Protein AF-A0A9E3RRK5-F1 (afdb_monomer_lite)

pLDDT: mean 75.32, std 19.41, range [32.62, 97.88]

Radius of gyration: 24.84 Å; chains: 1; bounding box: 72×36×79 Å

Sequence (237 aa):
MSAPERFPKWLVAAAAIAAIPYCVAFHIGTMKSRAVEEFGKQGLAMLGIARQANAYACSHEGEWPPIDAVHKRFTVAPGLLPPSFHMGKAVEYPLESDTKAVLVGPIGRHSAVTLEPGVDPADYIYLPYAVASEEEAMTLVEAVRHGADPSKDISVETGKGTLGSNTFYRFRRDLHKKMAADHVIPHASSAVFANFPMFIQRPRDGHAWVIFADNHVAYLPYPGPFPLTKSFIAAVQ

Secondary structure (DSSP, 8-state):
-PPPP---HHHHHHHHHHHHHHHHHHHHHHHHHHHHHHHHHHHHHHHHHHHHHHHHHHHTTTBPPPEETTTTEEEEPTTSS-TT-EEEEE------TT--EEEESSTT-PEEEEEE----GGGEEE--B---SHHHHHHHHHHHHTT--TTS-EE-STTSSGGGSSEEPBPBTTHHHHHHHTTSS-TT-HHHHTT-EEEEEPPBTTEEEEEETTS-EEEEESS-STTS-HHHHHHT-

Foldseek 3Di:
DDDDDDDDPVVVVVVVVVCVVVVVVVVVVVVVVVVVVVVVVVLQLVLQVVVLQQVVCVVVVFAGAFACPPVLFQFGHPPSDDQQWGFADFDPDDDDDDFPWDWDDDPPDTTTTGTHGHDPSVQKGFDQWFAQAPQLLLLVLVQSVVPADRRAWGAADQLNEHQRHRITHGRGPCSQVVCVVVVSDPHPDPVSQQRGWGMWGQDDPQWIWTATRNRDIDIGGAVDGPPRNPVNSVSND

Structure (mmCIF, N/CA/C/O backbone):
data_AF-A0A9E3RRK5-F1
#
_entry.id   AF-A0A9E3RRK5-F1
#
loop_
_atom_site.group_PDB
_atom_site.id
_atom_site.type_symbol
_atom_site.label_atom_id
_atom_site.label_alt_id
_atom_site.label_comp_id
_atom_site.label_asym_id
_atom_site.label_entity_id
_atom_site.label_seq_id
_atom_site.pdbx_PDB_ins_code
_atom_site.Cartn_x
_atom_site.Cartn_y
_atom_site.Cartn_z
_atom_site.occupancy
_atom_site.B_iso_or_equiv
_atom_site.auth_seq_id
_atom_site.auth_comp_id
_atom_site.auth_asym_id
_atom_site.auth_atom_id
_atom_site.pdbx_PDB_model_num
ATOM 1 N N . MET A 1 1 ? 50.534 -9.384 -59.914 1.00 51.59 1 MET A N 1
ATOM 2 C CA . MET A 1 1 ? 49.760 -9.427 -58.656 1.00 51.59 1 MET A CA 1
ATOM 3 C C . MET A 1 1 ? 50.698 -9.030 -57.531 1.00 51.59 1 MET A C 1
ATOM 5 O O . MET A 1 1 ? 51.574 -9.809 -57.182 1.00 51.59 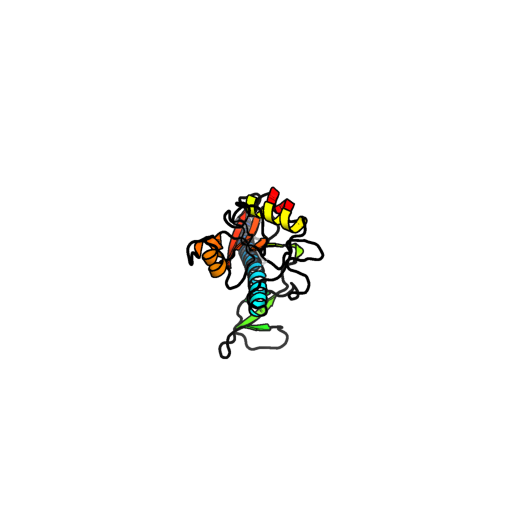1 MET A O 1
ATOM 9 N N . SER A 1 2 ? 50.612 -7.786 -57.072 1.00 53.34 2 SER A N 1
ATOM 10 C CA . SER A 1 2 ? 51.414 -7.253 -55.967 1.00 53.34 2 SER A CA 1
ATOM 11 C C . SER A 1 2 ? 50.899 -7.812 -54.640 1.00 53.34 2 SER A C 1
ATOM 13 O O . SER A 1 2 ? 49.692 -7.847 -54.406 1.00 53.34 2 SER A O 1
ATOM 15 N N . ALA A 1 3 ? 51.813 -8.293 -53.796 1.00 48.78 3 ALA A N 1
ATOM 16 C CA . ALA A 1 3 ? 51.476 -8.778 -52.463 1.00 48.78 3 ALA A CA 1
ATOM 17 C C . ALA A 1 3 ? 50.924 -7.619 -51.609 1.00 48.78 3 ALA A C 1
ATOM 19 O O . ALA A 1 3 ? 51.465 -6.515 -51.689 1.00 48.78 3 ALA A O 1
ATOM 20 N N . PRO A 1 4 ? 49.870 -7.837 -50.801 1.00 62.47 4 PRO A N 1
ATOM 21 C CA . PRO A 1 4 ? 49.314 -6.786 -49.960 1.00 62.47 4 PRO A CA 1
ATOM 22 C C . PRO A 1 4 ? 50.344 -6.343 -48.916 1.00 62.47 4 PRO A C 1
ATOM 24 O O . PRO A 1 4 ? 50.944 -7.175 -48.227 1.00 62.47 4 PRO A O 1
ATOM 27 N N . GLU A 1 5 ? 50.543 -5.028 -48.805 1.00 68.44 5 GLU A N 1
ATOM 28 C CA . GLU A 1 5 ? 51.395 -4.423 -47.785 1.00 68.44 5 GLU A CA 1
ATOM 29 C C . GLU A 1 5 ? 50.908 -4.834 -46.394 1.00 68.44 5 GLU A C 1
ATOM 31 O O . GLU A 1 5 ? 49.765 -4.594 -45.997 1.00 68.44 5 GLU A O 1
ATOM 36 N N . ARG A 1 6 ? 51.785 -5.498 -45.637 1.00 74.25 6 ARG A N 1
ATOM 37 C CA . ARG A 1 6 ? 51.506 -5.843 -44.245 1.00 74.25 6 ARG A CA 1
ATOM 38 C C . ARG A 1 6 ? 51.598 -4.574 -43.410 1.00 74.25 6 ARG A C 1
ATOM 40 O O . ARG A 1 6 ? 52.685 -4.021 -43.256 1.00 74.25 6 ARG A O 1
ATOM 47 N N . PHE A 1 7 ? 50.471 -4.157 -42.837 1.00 74.38 7 PHE A N 1
ATOM 48 C CA . PHE A 1 7 ? 50.445 -3.055 -41.883 1.00 74.38 7 PHE A CA 1
ATOM 49 C C . PHE A 1 7 ? 51.450 -3.291 -40.742 1.00 74.38 7 PHE A C 1
ATOM 51 O O . PHE A 1 7 ? 51.558 -4.415 -40.230 1.00 74.38 7 PHE A O 1
ATOM 58 N N . PRO A 1 8 ? 52.181 -2.247 -40.315 1.00 83.69 8 PRO A N 1
ATOM 59 C CA . PRO A 1 8 ? 53.096 -2.362 -39.196 1.00 83.69 8 PRO A CA 1
ATOM 60 C C . PRO A 1 8 ? 52.346 -2.823 -37.941 1.00 83.69 8 PRO A C 1
ATOM 62 O O . PRO A 1 8 ? 51.342 -2.229 -37.549 1.00 83.69 8 PRO A O 1
ATOM 65 N N . LYS A 1 9 ? 52.855 -3.866 -37.273 1.00 79.56 9 LYS A N 1
ATOM 66 C CA . LYS A 1 9 ? 52.225 -4.463 -36.078 1.00 79.56 9 LYS A CA 1
ATOM 67 C C . LYS A 1 9 ? 51.949 -3.443 -34.963 1.00 79.56 9 LYS A C 1
ATOM 69 O O . LYS A 1 9 ? 50.978 -3.593 -34.229 1.00 79.56 9 LYS A O 1
ATOM 74 N N . TRP A 1 10 ? 52.773 -2.398 -34.858 1.00 75.00 10 TRP A N 1
ATOM 75 C CA . TRP A 1 10 ? 52.597 -1.327 -33.874 1.00 75.00 10 TRP A CA 1
ATOM 76 C C . TRP A 1 10 ? 51.371 -0.448 -34.162 1.00 75.00 10 TRP A C 1
ATOM 78 O O . TRP A 1 10 ? 50.726 0.013 -33.225 1.00 75.00 10 TRP A O 1
ATOM 88 N N . LEU A 1 11 ? 51.001 -0.273 -35.435 1.00 76.94 11 LEU A N 1
ATOM 89 C CA . LEU A 1 11 ? 49.825 0.497 -35.846 1.00 76.94 11 LEU A CA 1
ATOM 90 C C . LEU A 1 11 ? 48.533 -0.243 -35.469 1.00 76.94 11 LEU A C 1
ATOM 92 O O . LEU A 1 11 ? 47.586 0.358 -34.969 1.00 76.94 11 LEU A O 1
ATOM 96 N N . VAL A 1 12 ? 48.531 -1.571 -35.638 1.00 74.88 12 VAL A N 1
ATOM 97 C CA . VAL A 1 12 ? 47.429 -2.450 -35.214 1.00 74.88 12 VAL A CA 1
ATOM 98 C C . VAL A 1 12 ? 47.281 -2.439 -33.688 1.00 74.88 12 VAL A C 1
ATOM 100 O O . VAL A 1 12 ? 46.167 -2.334 -33.180 1.00 74.88 12 VAL A O 1
ATOM 103 N N . ALA A 1 13 ? 48.396 -2.486 -32.950 1.00 73.81 13 ALA A N 1
ATOM 104 C CA . ALA A 1 13 ? 48.383 -2.403 -31.489 1.00 73.81 13 ALA A CA 1
ATOM 105 C C . ALA A 1 13 ? 47.875 -1.039 -30.984 1.00 73.81 13 ALA A C 1
ATOM 107 O O . ALA A 1 13 ? 47.055 -0.991 -30.069 1.00 73.81 13 ALA A O 1
ATOM 108 N N . ALA A 1 14 ? 48.300 0.064 -31.607 1.00 73.94 14 ALA A N 1
ATOM 109 C CA . ALA A 1 14 ? 47.835 1.406 -31.260 1.00 73.94 14 ALA A CA 1
ATOM 110 C C . ALA A 1 14 ? 46.330 1.585 -31.527 1.00 73.94 14 ALA A C 1
ATOM 112 O O . ALA A 1 14 ? 45.619 2.124 -30.681 1.00 73.94 14 ALA A O 1
ATOM 113 N N . ALA A 1 15 ? 45.826 1.074 -32.656 1.00 70.00 15 ALA A N 1
ATOM 114 C CA . ALA A 1 15 ? 44.398 1.092 -32.971 1.00 70.00 15 ALA A CA 1
ATOM 115 C C . ALA A 1 15 ? 43.571 0.261 -31.974 1.00 70.00 15 ALA A C 1
ATOM 117 O O . ALA A 1 15 ? 42.513 0.707 -31.533 1.00 70.00 15 ALA A O 1
ATOM 118 N N . ALA A 1 16 ? 44.069 -0.911 -31.564 1.00 69.56 16 ALA A N 1
ATOM 119 C CA . ALA A 1 16 ? 43.408 -1.741 -30.559 1.00 69.56 16 ALA A CA 1
ATOM 120 C C . ALA A 1 16 ? 43.330 -1.036 -29.196 1.00 69.56 16 ALA A C 1
ATOM 122 O O . ALA A 1 16 ? 42.268 -1.019 -28.582 1.00 69.56 16 ALA A O 1
ATOM 123 N N . ILE A 1 17 ? 44.418 -0.398 -28.748 1.00 74.38 17 ILE A N 1
ATOM 124 C CA . ILE A 1 17 ? 44.444 0.357 -27.484 1.00 74.38 17 ILE A CA 1
ATOM 125 C C . ILE A 1 17 ? 43.502 1.567 -27.548 1.00 74.38 17 ILE A C 1
ATOM 127 O O . ILE A 1 17 ? 42.753 1.808 -26.603 1.00 74.38 17 ILE A O 1
ATOM 131 N N . ALA A 1 18 ? 43.476 2.292 -28.669 1.00 67.81 18 ALA A N 1
ATOM 132 C CA . ALA A 1 18 ? 42.589 3.439 -28.865 1.00 67.81 18 ALA A CA 1
ATOM 133 C C . ALA A 1 18 ? 41.095 3.058 -28.938 1.00 67.81 18 ALA A C 1
ATOM 135 O O . ALA A 1 18 ? 40.236 3.886 -28.633 1.00 67.81 18 ALA A O 1
ATOM 136 N N . ALA A 1 19 ? 40.772 1.812 -29.297 1.00 66.94 19 ALA A N 1
ATOM 137 C CA . ALA A 1 19 ? 39.401 1.304 -29.312 1.00 66.94 19 ALA A CA 1
ATOM 138 C C . ALA A 1 19 ? 38.874 0.929 -27.912 1.00 66.94 19 ALA A C 1
ATOM 140 O O . ALA A 1 19 ? 37.660 0.933 -27.701 1.00 66.94 19 ALA A O 1
ATOM 141 N N . ILE A 1 20 ? 39.751 0.649 -26.935 1.00 69.12 20 ILE A N 1
ATOM 142 C CA . ILE A 1 20 ? 39.347 0.227 -25.580 1.00 69.12 20 ILE A CA 1
ATOM 143 C C . ILE A 1 20 ? 38.454 1.276 -24.886 1.00 69.12 20 ILE A C 1
ATOM 145 O O . ILE A 1 20 ? 37.375 0.896 -24.425 1.00 69.12 20 ILE A O 1
ATOM 149 N N . PRO A 1 21 ? 38.800 2.582 -24.839 1.00 59.53 21 PRO A N 1
ATOM 150 C CA . PRO A 1 21 ? 37.944 3.595 -24.220 1.00 59.53 21 PRO A CA 1
ATOM 151 C C . PRO A 1 21 ? 36.564 3.706 -24.879 1.00 59.53 21 PRO A C 1
ATOM 153 O O . PRO A 1 21 ? 35.566 3.875 -24.181 1.00 59.53 21 PRO A O 1
ATOM 156 N N . TYR A 1 22 ? 36.492 3.563 -26.208 1.00 56.38 22 TYR A N 1
ATOM 157 C CA . TYR A 1 22 ? 35.231 3.593 -26.955 1.00 56.38 22 TYR A CA 1
ATOM 158 C C . TYR A 1 22 ? 34.347 2.387 -26.634 1.00 56.38 22 TYR A C 1
ATOM 160 O O . TYR A 1 22 ? 33.159 2.558 -26.369 1.00 56.38 22 TYR A O 1
ATOM 168 N N . CYS A 1 23 ? 34.920 1.182 -26.588 1.00 53.56 23 CYS A N 1
ATOM 169 C CA . CYS A 1 23 ? 34.195 -0.026 -26.199 1.00 53.56 23 CYS A CA 1
ATOM 170 C C . CYS A 1 23 ? 33.678 0.065 -24.757 1.00 53.56 23 CYS A C 1
ATOM 172 O O . CYS A 1 23 ? 32.525 -0.274 -24.501 1.00 53.56 23 CYS A O 1
ATOM 174 N N . VAL A 1 24 ? 34.493 0.572 -23.825 1.00 55.84 24 VAL A N 1
ATOM 175 C CA . VAL A 1 24 ? 34.094 0.761 -22.422 1.00 55.84 24 VAL A CA 1
ATOM 176 C C . VAL A 1 24 ? 32.981 1.805 -22.302 1.00 55.84 24 VAL A C 1
ATOM 178 O O . VAL A 1 24 ? 31.968 1.538 -21.660 1.00 55.84 24 VAL A O 1
ATOM 181 N N . ALA A 1 25 ? 33.104 2.963 -22.958 1.00 43.72 25 ALA A N 1
ATOM 182 C CA . ALA A 1 25 ? 32.077 4.005 -22.934 1.00 43.72 25 ALA A CA 1
ATOM 183 C C . ALA A 1 25 ? 30.757 3.544 -23.576 1.00 43.72 25 ALA A C 1
ATOM 185 O O . ALA A 1 25 ? 29.687 3.783 -23.016 1.00 43.72 25 ALA A O 1
ATOM 186 N N . PHE A 1 26 ? 30.821 2.833 -24.708 1.00 48.06 26 PHE A N 1
ATOM 187 C CA . PHE A 1 26 ? 29.653 2.242 -25.364 1.00 48.06 26 PHE A CA 1
ATOM 188 C C . PHE A 1 26 ? 28.987 1.174 -24.486 1.00 48.06 26 PHE A C 1
ATOM 190 O O . PHE A 1 26 ? 27.763 1.153 -24.347 1.00 48.06 26 PHE A O 1
ATOM 197 N N . HIS A 1 27 ? 29.774 0.318 -23.831 1.00 43.50 27 HIS A N 1
ATOM 198 C CA . HIS A 1 27 ? 29.250 -0.693 -22.916 1.00 43.50 27 HIS A CA 1
ATOM 199 C C . HIS A 1 27 ? 28.593 -0.056 -21.681 1.00 43.50 27 HIS A C 1
ATOM 201 O O . HIS A 1 27 ? 27.480 -0.422 -21.316 1.00 43.50 27 HIS A O 1
ATOM 207 N N . ILE A 1 28 ? 29.206 0.974 -21.088 1.00 49.44 28 ILE A N 1
ATOM 208 C CA . ILE A 1 28 ? 28.611 1.733 -19.975 1.00 49.44 28 ILE A CA 1
ATOM 209 C C . ILE A 1 28 ? 27.324 2.443 -20.418 1.00 49.44 28 ILE A C 1
ATOM 211 O O . ILE A 1 28 ? 26.333 2.420 -19.690 1.00 49.44 28 ILE A O 1
ATOM 215 N N . GLY A 1 29 ? 27.309 3.056 -21.604 1.00 40.78 29 GLY A N 1
ATOM 216 C CA . GLY A 1 29 ? 26.126 3.722 -22.152 1.00 40.78 29 GLY A CA 1
ATOM 217 C C . GLY A 1 29 ? 24.966 2.755 -22.392 1.00 40.78 29 GLY A C 1
ATOM 218 O O . GLY A 1 29 ? 23.848 3.013 -21.957 1.00 40.78 29 GLY A O 1
ATOM 219 N N . THR A 1 30 ? 25.236 1.605 -23.013 1.00 48.88 30 THR A N 1
ATOM 220 C CA . THR A 1 30 ? 24.222 0.564 -23.253 1.00 48.88 30 THR A CA 1
ATOM 221 C C . THR A 1 30 ? 23.714 -0.073 -21.960 1.00 48.88 30 THR A C 1
ATOM 223 O O . THR A 1 30 ? 22.512 -0.307 -21.845 1.00 48.88 30 THR A O 1
ATOM 226 N N . MET A 1 31 ? 24.578 -0.280 -20.958 1.00 46.34 31 MET A N 1
ATOM 227 C CA . MET A 1 31 ? 24.159 -0.724 -19.624 1.00 46.34 31 MET A CA 1
ATOM 228 C C . MET A 1 31 ? 23.263 0.304 -18.929 1.00 46.34 31 MET A C 1
ATOM 230 O O . MET A 1 31 ? 22.225 -0.073 -18.394 1.00 46.34 31 MET A O 1
ATOM 234 N N . LYS A 1 32 ? 23.598 1.601 -18.991 1.00 43.66 32 LYS A N 1
ATOM 235 C CA . LYS A 1 32 ? 22.751 2.670 -18.436 1.00 43.66 32 LYS A CA 1
ATOM 236 C C . LYS A 1 32 ? 21.381 2.721 -19.110 1.00 43.66 32 LYS A C 1
ATOM 238 O O . LYS A 1 32 ? 20.380 2.790 -18.410 1.00 43.66 32 LYS A O 1
ATOM 243 N N . SER A 1 33 ? 21.318 2.643 -20.440 1.00 45.53 33 SER A N 1
ATOM 244 C CA . SER A 1 33 ? 20.039 2.662 -21.164 1.00 45.53 33 SER A CA 1
ATOM 245 C C . SER A 1 33 ? 19.172 1.442 -20.853 1.00 45.53 33 SER A C 1
ATOM 247 O O . SER A 1 33 ? 17.977 1.600 -20.627 1.00 45.53 33 SER A O 1
ATOM 249 N N . ARG A 1 34 ? 19.766 0.241 -20.773 1.00 47.84 34 ARG A N 1
ATOM 250 C CA . ARG A 1 34 ? 19.045 -0.976 -20.363 1.00 47.84 34 ARG A CA 1
ATOM 251 C C . ARG A 1 34 ? 18.544 -0.886 -18.927 1.00 47.84 34 ARG A C 1
ATOM 253 O O . ARG A 1 34 ? 17.389 -1.207 -18.684 1.00 47.84 34 ARG A O 1
ATOM 260 N N . ALA A 1 35 ? 19.370 -0.385 -18.008 1.00 47.44 35 ALA A N 1
ATOM 261 C CA . ALA A 1 35 ? 18.970 -0.179 -16.621 1.00 47.44 35 ALA A CA 1
ATOM 262 C C . ALA A 1 35 ? 17.803 0.813 -16.513 1.00 47.44 35 ALA A C 1
ATOM 264 O O . ALA A 1 35 ? 16.848 0.544 -15.797 1.00 47.44 35 ALA A O 1
ATOM 265 N N . VAL A 1 36 ? 17.826 1.923 -17.261 1.00 50.91 36 VAL A N 1
ATOM 266 C CA . VAL A 1 36 ? 16.713 2.891 -17.307 1.00 50.91 36 VAL A CA 1
ATOM 267 C C . VAL A 1 36 ? 15.442 2.265 -17.895 1.00 50.91 36 VAL A C 1
ATOM 269 O O . VAL A 1 36 ? 14.346 2.526 -17.402 1.00 50.91 36 VAL A O 1
ATOM 272 N N . GLU A 1 37 ? 15.565 1.422 -18.922 1.00 57.03 37 GLU A N 1
ATOM 273 C CA . GLU A 1 37 ? 14.426 0.725 -19.527 1.00 57.03 37 GLU A CA 1
ATOM 274 C C . GLU A 1 37 ? 13.813 -0.318 -18.578 1.00 57.03 37 GLU A C 1
ATOM 276 O O . GLU A 1 37 ? 12.596 -0.345 -18.399 1.00 57.03 37 GLU A O 1
ATOM 281 N N . GLU A 1 38 ? 14.634 -1.150 -17.933 1.00 57.88 38 GLU A N 1
ATOM 282 C CA . GLU A 1 38 ? 14.185 -2.127 -16.932 1.00 57.88 38 GLU A CA 1
ATOM 283 C C . GLU A 1 38 ? 13.561 -1.445 -15.715 1.00 57.88 38 GLU A C 1
ATOM 285 O O . GLU A 1 38 ? 12.508 -1.866 -15.237 1.00 57.88 38 GLU A O 1
ATOM 290 N N . PHE A 1 39 ? 14.157 -0.341 -15.267 1.00 55.88 39 PHE A N 1
ATOM 291 C CA . PHE A 1 39 ? 13.622 0.495 -14.201 1.00 55.88 39 PHE A CA 1
ATOM 292 C C . PHE A 1 39 ? 12.233 1.039 -14.556 1.00 55.88 39 PHE A C 1
ATOM 294 O O . PHE A 1 39 ? 11.294 0.934 -13.765 1.00 55.88 39 PHE A O 1
ATOM 301 N N . GLY A 1 40 ? 12.066 1.536 -15.787 1.00 63.78 40 GLY A N 1
ATOM 302 C CA . GLY A 1 40 ? 10.770 1.960 -16.314 1.00 63.78 40 GLY A CA 1
ATOM 303 C C . GLY A 1 40 ? 9.745 0.822 -16.358 1.00 63.78 40 GLY A C 1
ATOM 304 O O . GLY A 1 40 ? 8.601 1.015 -15.948 1.00 63.78 40 GLY A O 1
ATOM 305 N N . LYS A 1 41 ? 10.148 -0.380 -16.790 1.00 69.88 41 LYS A N 1
ATOM 306 C CA . LYS A 1 41 ? 9.274 -1.566 -16.830 1.00 69.88 41 LYS A CA 1
ATOM 307 C C . LYS A 1 41 ? 8.793 -1.981 -15.440 1.00 69.88 41 LYS A C 1
ATOM 309 O O . LYS A 1 41 ? 7.611 -2.263 -15.276 1.00 69.88 41 LYS A O 1
ATOM 314 N N . GLN A 1 42 ? 9.663 -1.969 -14.431 1.00 66.75 42 GLN A N 1
ATOM 315 C CA . GLN A 1 42 ? 9.286 -2.323 -13.056 1.00 66.75 42 GLN A CA 1
ATOM 316 C C . GLN A 1 42 ? 8.288 -1.329 -12.449 1.00 66.75 42 GLN A C 1
ATOM 318 O O . GLN A 1 42 ? 7.285 -1.744 -11.865 1.00 66.75 42 GLN A O 1
ATOM 323 N N . GLY A 1 43 ? 8.509 -0.024 -12.640 1.00 65.88 43 GLY A N 1
ATOM 324 C CA . GLY A 1 43 ? 7.550 1.000 -12.218 1.00 65.88 43 GLY A CA 1
ATOM 325 C C . GLY A 1 43 ? 6.192 0.859 -12.922 1.00 65.88 43 GLY A C 1
ATOM 326 O O . GLY A 1 43 ? 5.143 0.952 -12.283 1.00 65.88 43 GLY A O 1
ATOM 327 N N . LEU A 1 44 ? 6.194 0.560 -14.227 1.00 69.00 44 LEU A N 1
ATOM 328 C CA . LEU A 1 44 ? 4.972 0.289 -14.998 1.00 69.00 44 LEU A CA 1
ATOM 329 C C . LEU A 1 44 ? 4.241 -0.971 -14.521 1.00 69.00 44 LEU A C 1
ATOM 331 O O . LEU A 1 44 ? 3.013 -0.979 -14.461 1.00 69.00 44 LEU A O 1
ATOM 335 N N . ALA A 1 45 ? 4.978 -2.012 -14.145 1.00 70.38 45 ALA A N 1
ATOM 336 C CA . ALA A 1 45 ? 4.406 -3.243 -13.623 1.00 70.38 45 ALA A CA 1
ATOM 337 C C . ALA A 1 45 ? 3.694 -3.013 -12.278 1.00 70.38 45 ALA A C 1
ATOM 339 O O . ALA A 1 45 ? 2.564 -3.461 -12.086 1.00 70.38 45 ALA A O 1
ATOM 340 N N . MET A 1 46 ? 4.300 -2.226 -11.384 1.00 71.56 46 MET A N 1
ATOM 341 C CA . MET A 1 46 ? 3.668 -1.788 -10.134 1.00 71.56 46 MET A CA 1
ATOM 342 C C . MET A 1 46 ? 2.380 -0.994 -10.413 1.00 71.56 46 MET A C 1
ATOM 344 O O . MET A 1 46 ? 1.322 -1.314 -9.867 1.00 71.56 46 MET A O 1
ATOM 348 N N . LEU A 1 47 ? 2.414 -0.026 -11.338 1.00 71.69 47 LEU A N 1
ATOM 349 C CA . LEU A 1 47 ? 1.205 0.687 -11.781 1.00 71.69 47 LEU A CA 1
ATOM 350 C C . LEU A 1 47 ? 0.126 -0.260 -12.325 1.00 71.69 47 LEU A C 1
ATOM 352 O O . LEU A 1 47 ? -1.062 -0.013 -12.116 1.00 71.69 47 LEU A O 1
ATOM 356 N N . GLY A 1 48 ? 0.520 -1.340 -13.001 1.00 70.94 48 GLY A N 1
ATOM 357 C CA . GLY A 1 48 ? -0.375 -2.407 -13.443 1.00 70.94 48 GLY A CA 1
ATOM 358 C C . GLY A 1 48 ? -1.192 -2.994 -12.292 1.00 70.94 48 GLY A C 1
ATOM 359 O O . GLY A 1 48 ? -2.421 -3.014 -12.380 1.00 70.94 48 GLY A O 1
ATOM 360 N N . ILE A 1 49 ? -0.536 -3.366 -11.187 1.00 73.69 49 ILE A N 1
ATOM 361 C CA . ILE A 1 49 ? -1.191 -3.899 -9.977 1.00 73.69 49 ILE A CA 1
ATOM 362 C C . ILE A 1 49 ? -2.177 -2.881 -9.396 1.00 73.69 49 ILE A C 1
ATOM 364 O O . ILE A 1 49 ? -3.340 -3.206 -9.160 1.00 73.69 49 ILE A O 1
ATOM 368 N N . ALA A 1 50 ? -1.746 -1.631 -9.205 1.00 76.44 50 ALA A N 1
ATOM 369 C CA . ALA A 1 50 ? -2.618 -0.580 -8.675 1.00 76.44 50 ALA A CA 1
ATOM 370 C C . ALA A 1 50 ? -3.859 -0.361 -9.555 1.00 76.44 50 ALA A C 1
ATOM 372 O O . ALA A 1 50 ? -4.972 -0.216 -9.046 1.00 76.44 50 ALA A O 1
ATOM 373 N N . ARG A 1 51 ? -3.704 -0.399 -10.884 1.00 75.12 51 ARG A N 1
ATOM 374 C CA . ARG A 1 51 ? -4.832 -0.287 -11.817 1.00 75.12 51 ARG A CA 1
ATOM 375 C C . ARG A 1 51 ? -5.765 -1.496 -11.765 1.00 75.12 51 ARG A C 1
ATOM 377 O O . ARG A 1 51 ? -6.973 -1.299 -11.853 1.00 75.12 51 ARG A O 1
ATOM 384 N N . GLN A 1 52 ? -5.247 -2.713 -11.603 1.00 73.81 52 GLN A N 1
ATOM 385 C CA . GLN A 1 52 ? -6.082 -3.904 -11.403 1.00 73.81 52 GLN A CA 1
ATOM 386 C C . GLN A 1 52 ? -6.893 -3.805 -10.110 1.00 73.81 52 GLN A C 1
ATOM 388 O O . GLN A 1 52 ? -8.094 -4.057 -10.117 1.00 73.81 52 GLN A O 1
ATOM 393 N N . ALA A 1 53 ? -6.264 -3.380 -9.015 1.00 76.50 53 ALA A N 1
ATOM 394 C CA . ALA A 1 53 ? -6.942 -3.191 -7.739 1.00 76.50 53 ALA A CA 1
ATOM 395 C C . ALA A 1 53 ? -8.013 -2.085 -7.808 1.00 76.50 53 ALA A C 1
ATOM 397 O O . ALA A 1 53 ? -9.097 -2.232 -7.245 1.00 76.50 53 ALA A O 1
ATOM 398 N N . ASN A 1 54 ? -7.770 -1.026 -8.584 1.00 73.69 54 ASN A N 1
ATOM 399 C CA . ASN A 1 54 ? -8.783 -0.014 -8.882 1.00 73.69 54 ASN A CA 1
ATOM 400 C C . ASN A 1 54 ? -9.928 -0.571 -9.759 1.00 73.69 54 ASN A C 1
ATOM 402 O O . ASN A 1 54 ? -11.099 -0.319 -9.491 1.00 73.69 54 ASN A O 1
ATOM 406 N N . ALA A 1 55 ? -9.626 -1.384 -10.777 1.00 67.38 55 ALA A N 1
ATOM 407 C CA . ALA A 1 55 ? -10.647 -2.053 -11.591 1.00 67.38 55 ALA A CA 1
ATOM 408 C C . ALA A 1 55 ? -11.514 -3.016 -10.759 1.00 67.38 55 ALA A C 1
ATOM 410 O O . ALA A 1 55 ? -12.734 -3.076 -10.938 1.00 67.38 55 ALA A O 1
ATOM 411 N N . TYR A 1 56 ? -10.902 -3.719 -9.804 1.00 75.19 56 TYR A N 1
ATOM 412 C CA . TYR A 1 56 ? -11.625 -4.482 -8.797 1.00 75.19 56 TYR A CA 1
ATOM 413 C C . TYR A 1 56 ? -12.557 -3.578 -7.984 1.00 75.19 56 TYR A C 1
ATOM 415 O O . TYR A 1 56 ? -13.753 -3.850 -7.925 1.00 75.19 56 TYR A O 1
ATOM 423 N N . ALA A 1 57 ? -12.061 -2.460 -7.448 1.00 75.62 57 ALA A N 1
ATOM 424 C CA . ALA A 1 57 ? -12.888 -1.527 -6.685 1.00 75.62 57 ALA A CA 1
ATOM 425 C C . ALA A 1 57 ? -14.084 -1.008 -7.500 1.00 75.62 57 ALA A C 1
ATOM 427 O O . ALA A 1 57 ? -15.206 -0.974 -6.999 1.00 75.62 57 ALA A O 1
ATOM 428 N N . CYS A 1 58 ? -13.897 -0.696 -8.784 1.00 69.94 58 CYS A N 1
ATOM 429 C CA . CYS A 1 58 ? -14.990 -0.308 -9.680 1.00 69.94 58 CYS A CA 1
ATOM 430 C C . CYS A 1 58 ? -16.085 -1.377 -9.829 1.00 69.94 58 CYS A C 1
ATOM 432 O O . CYS A 1 58 ? -17.236 -1.021 -10.071 1.00 69.94 58 CYS A O 1
ATOM 434 N N . SER A 1 59 ? -15.752 -2.663 -9.686 1.00 70.88 59 SER A N 1
ATOM 435 C CA . SER A 1 59 ? -16.720 -3.768 -9.752 1.00 70.88 59 SER A CA 1
ATOM 436 C C . SER A 1 59 ? -17.278 -4.192 -8.386 1.00 70.88 59 SER A C 1
ATOM 438 O O . SER A 1 59 ? -18.224 -4.971 -8.348 1.00 70.88 59 SER A O 1
ATOM 440 N N . HIS A 1 60 ? -16.743 -3.655 -7.284 1.00 78.19 60 HIS A N 1
ATOM 441 C CA . HIS A 1 60 ? -17.062 -4.055 -5.907 1.00 78.19 60 HIS A CA 1
ATOM 442 C C . HIS A 1 60 ? -17.432 -2.842 -5.043 1.00 78.19 60 HIS A C 1
ATOM 444 O O . HIS A 1 60 ? -16.861 -2.619 -3.982 1.00 78.19 60 HIS A O 1
ATOM 450 N N . GLU A 1 61 ? -18.362 -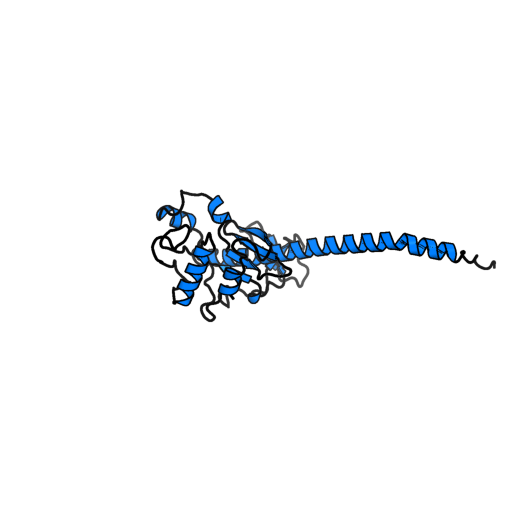2.014 -5.528 1.00 84.31 61 GLU A N 1
ATOM 451 C CA . GLU A 1 61 ? -18.910 -0.852 -4.797 1.00 84.31 61 GLU A CA 1
ATOM 452 C C . GLU A 1 61 ? -17.858 0.167 -4.308 1.00 84.31 61 GLU A C 1
ATOM 454 O O . GLU A 1 61 ? -18.102 0.980 -3.420 1.00 84.31 61 GLU A O 1
ATOM 459 N N . GLY A 1 62 ? -16.684 0.182 -4.937 1.00 79.69 62 GLY A N 1
ATOM 460 C CA . GLY A 1 62 ? -15.562 1.035 -4.571 1.00 79.69 62 GLY A CA 1
ATOM 461 C C . GLY A 1 62 ? -14.635 0.443 -3.512 1.00 79.69 62 GLY A C 1
ATOM 462 O O . GLY A 1 62 ? -13.674 1.121 -3.161 1.00 79.69 62 GLY A O 1
ATOM 463 N N . GLU A 1 63 ? -14.877 -0.769 -3.019 1.00 83.88 63 GLU A N 1
ATOM 464 C CA . GLU A 1 63 ? -14.033 -1.450 -2.036 1.00 83.88 63 GLU A CA 1
ATOM 465 C C . GLU A 1 63 ? -12.798 -2.061 -2.702 1.00 83.88 63 GLU A C 1
ATOM 467 O O . GLU A 1 63 ? -12.891 -2.801 -3.681 1.00 83.88 63 GLU A O 1
ATOM 472 N N . TRP A 1 64 ? -11.615 -1.775 -2.161 1.00 84.38 64 TRP A N 1
ATOM 473 C CA . TRP A 1 64 ? -10.378 -2.360 -2.674 1.00 84.38 64 TRP A CA 1
ATOM 474 C C . TRP A 1 64 ? -10.295 -3.871 -2.378 1.00 84.38 64 TRP A C 1
ATOM 476 O O . TRP A 1 64 ? -11.058 -4.386 -1.553 1.00 84.38 64 TRP A O 1
ATOM 486 N N . PRO A 1 65 ? -9.390 -4.614 -3.042 1.00 83.50 65 PRO A N 1
ATOM 487 C CA . PRO A 1 65 ? -9.140 -6.024 -2.743 1.00 83.50 65 PRO A CA 1
ATOM 488 C C . PRO A 1 65 ? -8.919 -6.306 -1.242 1.00 83.50 65 PRO A C 1
ATOM 490 O O . PRO A 1 65 ? -8.283 -5.510 -0.552 1.00 83.50 65 PRO A O 1
ATOM 493 N N . PRO A 1 66 ? -9.436 -7.407 -0.673 1.00 82.62 66 PRO A N 1
ATOM 494 C CA . PRO A 1 66 ? -9.050 -7.829 0.673 1.00 82.62 66 PRO A CA 1
ATOM 495 C C . PRO A 1 66 ? -7.614 -8.380 0.712 1.00 82.62 66 PRO A C 1
ATOM 497 O O . PRO A 1 66 ? -7.061 -8.812 -0.304 1.00 82.62 66 PRO A O 1
ATOM 500 N N . ILE A 1 67 ? -7.033 -8.386 1.916 1.00 81.19 67 ILE A N 1
ATOM 501 C CA . ILE A 1 67 ? -5.793 -9.113 2.229 1.00 81.19 67 ILE A CA 1
ATOM 502 C C . ILE A 1 67 ? -6.039 -10.622 2.065 1.00 81.19 67 ILE A C 1
ATOM 504 O O . ILE A 1 67 ? -7.146 -11.094 2.335 1.00 81.19 67 ILE A O 1
ATOM 508 N N . ASP A 1 68 ? -5.020 -11.386 1.664 1.00 77.38 68 ASP A N 1
ATOM 509 C CA . ASP A 1 68 ? -5.045 -12.850 1.708 1.00 77.38 68 ASP A CA 1
ATOM 510 C C . ASP A 1 68 ? -5.337 -13.357 3.131 1.00 77.38 68 ASP A C 1
ATOM 512 O O . ASP A 1 68 ? -4.457 -13.463 3.990 1.00 77.38 68 ASP A O 1
ATOM 516 N N . ALA A 1 69 ? -6.605 -13.697 3.361 1.00 60.97 69 ALA A N 1
ATOM 517 C CA . ALA A 1 69 ? -7.101 -14.194 4.634 1.00 60.97 69 ALA A CA 1
ATOM 518 C C . ALA A 1 69 ? -6.565 -15.592 4.983 1.00 60.97 69 ALA A C 1
ATOM 520 O O . ALA A 1 69 ? -6.518 -15.937 6.164 1.00 60.97 69 ALA A O 1
ATOM 521 N N . VAL A 1 70 ? -6.151 -16.389 3.988 1.00 59.16 70 VAL A N 1
ATOM 522 C CA . VAL A 1 70 ? -5.677 -17.768 4.192 1.00 59.16 70 VAL A CA 1
ATOM 523 C C . VAL A 1 70 ? -4.297 -17.755 4.832 1.00 59.16 70 VAL A C 1
ATOM 525 O O . VAL A 1 70 ? -4.064 -18.442 5.824 1.00 59.16 70 VAL A O 1
ATOM 528 N N . HIS A 1 71 ? -3.391 -16.937 4.299 1.00 63.66 71 HIS A N 1
ATOM 529 C CA . HIS A 1 71 ? -2.024 -16.848 4.813 1.00 63.66 71 HIS A CA 1
ATOM 530 C C . HIS A 1 71 ? -1.818 -15.684 5.786 1.00 63.66 71 HIS A C 1
ATOM 532 O O . HIS A 1 71 ? -0.734 -15.572 6.357 1.00 63.66 71 HIS A O 1
ATOM 538 N N . LYS A 1 72 ? -2.826 -14.815 5.972 1.00 61.31 72 LYS A N 1
ATOM 539 C CA . LYS A 1 72 ? -2.730 -13.547 6.723 1.00 61.31 72 LYS A CA 1
ATOM 540 C C . LYS A 1 72 ? -1.511 -12.714 6.311 1.00 61.31 72 LYS A C 1
ATOM 542 O O . LYS A 1 72 ? -0.901 -12.026 7.128 1.00 61.31 72 LYS A O 1
ATOM 547 N N . ARG A 1 73 ? -1.131 -12.815 5.040 1.00 73.75 73 ARG A N 1
ATOM 548 C CA . ARG A 1 73 ? -0.013 -12.079 4.453 1.00 73.75 73 ARG A CA 1
ATOM 549 C C . ARG A 1 73 ? -0.549 -10.787 3.896 1.00 73.75 73 ARG A C 1
ATOM 551 O O . ARG A 1 73 ? -1.610 -10.813 3.290 1.00 73.75 73 ARG A O 1
ATOM 558 N N . PHE A 1 74 ? 0.202 -9.700 4.039 1.00 77.44 74 PHE A N 1
ATOM 559 C CA . PHE A 1 74 ? -0.063 -8.428 3.365 1.00 77.44 74 PHE A CA 1
ATOM 560 C C . PHE A 1 74 ? 0.163 -8.577 1.852 1.00 77.44 74 PHE A C 1
ATOM 562 O O . PHE A 1 74 ? 1.095 -8.029 1.283 1.00 77.44 74 PHE A O 1
ATOM 569 N N . THR A 1 75 ? -0.671 -9.379 1.203 1.00 80.25 75 THR A N 1
ATOM 570 C CA . THR A 1 75 ? -0.730 -9.663 -0.229 1.00 80.25 75 THR A CA 1
ATOM 571 C C . THR A 1 75 ? -2.198 -9.618 -0.636 1.00 80.25 75 THR A C 1
ATOM 573 O O . THR A 1 75 ? -3.086 -9.831 0.192 1.00 80.25 75 THR A O 1
ATOM 576 N N . VAL A 1 76 ? -2.478 -9.332 -1.906 1.00 75.44 76 VAL A N 1
ATOM 577 C CA . VAL A 1 76 ? -3.853 -9.371 -2.422 1.00 75.44 76 VAL A CA 1
ATOM 578 C C . VAL A 1 76 ? -4.396 -10.803 -2.329 1.00 75.44 76 VAL A C 1
ATOM 580 O O . VAL A 1 76 ? -3.653 -11.754 -2.579 1.00 75.44 76 VAL A O 1
ATOM 583 N N . ALA A 1 77 ? -5.671 -10.971 -1.960 1.00 69.44 77 ALA A N 1
ATOM 584 C CA . ALA A 1 77 ? -6.266 -12.299 -1.842 1.00 69.44 77 ALA A CA 1
ATOM 585 C C . ALA A 1 77 ? -6.181 -13.107 -3.164 1.00 69.44 77 ALA A C 1
ATOM 587 O O . ALA A 1 77 ? -6.435 -12.555 -4.243 1.00 69.44 77 ALA A O 1
ATOM 588 N N . PRO A 1 78 ? -5.852 -14.415 -3.104 1.00 62.56 78 PRO A N 1
ATOM 589 C CA . PRO A 1 78 ? -5.753 -15.269 -4.285 1.00 62.56 78 PRO A CA 1
ATOM 590 C C . PRO A 1 78 ? -7.061 -15.290 -5.091 1.00 62.56 78 PRO A C 1
ATOM 592 O O . PRO A 1 78 ? -8.141 -15.422 -4.522 1.00 62.56 78 PRO A O 1
ATOM 595 N N . GLY A 1 79 ? -6.972 -15.195 -6.422 1.00 57.03 79 GLY A N 1
ATOM 596 C CA . GLY A 1 79 ? -8.134 -15.241 -7.327 1.00 57.03 79 GLY A CA 1
ATOM 597 C C . GLY A 1 79 ? -8.650 -13.876 -7.797 1.00 57.03 79 GLY A C 1
ATOM 598 O O . GLY A 1 79 ? -9.490 -13.816 -8.694 1.00 57.03 79 GLY A O 1
ATOM 599 N N . LEU A 1 80 ? -8.105 -12.780 -7.269 1.00 58.03 80 LEU A N 1
ATOM 600 C CA . LEU A 1 80 ? -8.363 -11.415 -7.731 1.00 58.03 80 LEU A CA 1
ATOM 601 C C . LEU A 1 80 ? -7.534 -11.106 -8.984 1.00 58.03 80 LEU A C 1
ATOM 603 O O . LEU A 1 80 ? -6.536 -10.404 -8.914 1.00 58.03 80 LEU A O 1
ATOM 607 N N . LEU A 1 81 ? -7.972 -11.679 -10.117 1.00 51.91 81 LEU A N 1
ATOM 608 C CA . LEU A 1 81 ? -7.268 -11.779 -11.408 1.00 51.91 81 LEU A CA 1
ATOM 609 C C . LEU A 1 81 ? -5.910 -12.503 -11.303 1.00 51.91 81 LEU A C 1
ATOM 611 O O . LEU A 1 81 ? -5.213 -12.417 -10.294 1.00 51.91 81 LEU A O 1
ATOM 615 N N . PRO A 1 82 ? -5.499 -13.274 -12.325 1.00 41.28 82 PRO A N 1
ATOM 616 C CA . PRO A 1 82 ? -4.179 -13.865 -12.294 1.00 41.28 82 PRO A CA 1
ATOM 617 C C . PRO A 1 82 ? -3.150 -12.716 -12.299 1.00 41.28 82 PRO A C 1
ATOM 619 O O . PRO A 1 82 ? -3.228 -11.841 -13.168 1.00 41.28 82 PRO A O 1
ATOM 622 N N . PRO A 1 83 ? -2.162 -12.738 -11.388 1.00 44.03 83 PRO A N 1
ATOM 623 C CA . PRO A 1 83 ? -1.058 -11.776 -11.300 1.00 44.03 83 PRO A CA 1
ATOM 624 C C . PRO A 1 83 ? -0.225 -11.653 -12.575 1.00 44.03 83 PRO A C 1
ATOM 626 O O . PRO A 1 83 ? 0.771 -10.950 -12.584 1.00 44.03 83 PRO A O 1
ATOM 629 N N . SER A 1 84 ? -0.574 -12.376 -13.636 1.00 42.16 84 SER A N 1
ATOM 630 C CA . SER A 1 84 ? 0.231 -12.597 -14.818 1.00 42.16 84 SER A CA 1
ATOM 631 C C . SER A 1 84 ? 0.016 -11.567 -15.922 1.00 42.16 84 SER A C 1
ATOM 633 O O . SER A 1 84 ? 0.563 -11.788 -16.993 1.00 42.16 84 SER A O 1
ATOM 635 N N . PHE A 1 85 ? -0.742 -10.484 -15.716 1.00 43.31 85 PHE A N 1
ATOM 636 C CA . PHE A 1 85 ? -1.035 -9.543 -16.804 1.00 43.31 85 PHE A CA 1
ATOM 637 C C . PHE A 1 85 ? -1.103 -8.069 -16.381 1.00 43.31 85 PHE A C 1
ATOM 639 O O . PHE A 1 85 ? -2.134 -7.604 -15.903 1.00 43.31 85 PHE A O 1
ATOM 646 N N . HIS A 1 86 ? -0.051 -7.291 -16.633 1.00 49.34 86 HIS A N 1
ATOM 647 C CA . HIS A 1 86 ? -0.100 -5.826 -16.508 1.00 49.34 86 HIS A CA 1
ATOM 648 C C . HIS A 1 86 ? -0.501 -5.163 -17.819 1.00 49.34 86 HIS A C 1
ATOM 650 O O . HIS A 1 86 ? -0.183 -5.659 -18.895 1.00 49.34 86 HIS A O 1
ATOM 656 N N . MET A 1 87 ? -1.169 -4.011 -17.726 1.00 48.66 87 MET A N 1
ATOM 657 C CA . MET A 1 87 ? -1.443 -3.150 -18.877 1.00 48.66 87 MET A CA 1
ATOM 658 C C . MET A 1 87 ? -0.146 -2.474 -19.340 1.00 48.66 87 MET A C 1
ATOM 660 O O . MET A 1 87 ? 0.309 -1.524 -18.703 1.00 48.66 87 MET A O 1
ATOM 664 N N . GLY A 1 88 ? 0.435 -2.972 -20.431 1.00 51.50 88 GLY A N 1
ATOM 665 C CA . GLY A 1 88 ? 1.636 -2.439 -21.071 1.00 51.50 88 GLY A CA 1
ATOM 666 C C . GLY A 1 88 ? 1.406 -1.115 -21.813 1.00 51.50 88 GLY A C 1
ATOM 667 O O . GLY A 1 88 ? 0.563 -0.291 -21.452 1.00 51.50 88 GLY A O 1
ATOM 668 N N . LYS A 1 89 ? 2.184 -0.872 -22.871 1.00 48.97 89 LYS A N 1
ATOM 669 C CA . LYS A 1 89 ? 2.069 0.346 -23.689 1.00 48.97 89 LYS A CA 1
ATOM 670 C C . LYS A 1 89 ? 0.702 0.397 -24.391 1.00 48.97 89 LYS A C 1
ATOM 672 O O . LYS A 1 89 ? 0.203 -0.631 -24.838 1.00 48.97 89 LYS A O 1
ATOM 677 N N . ALA A 1 90 ? 0.109 1.588 -24.515 1.00 50.53 90 ALA A N 1
ATOM 678 C CA . ALA A 1 90 ? -1.014 1.792 -25.429 1.00 50.53 90 ALA A CA 1
ATOM 679 C C . ALA A 1 90 ? -0.496 1.605 -26.861 1.00 50.53 90 ALA A C 1
ATOM 681 O O . ALA A 1 90 ? 0.439 2.298 -27.275 1.00 50.53 90 ALA A O 1
ATOM 682 N N . VAL A 1 91 ? -1.051 0.637 -27.582 1.00 50.00 91 VAL A N 1
ATOM 683 C CA . VAL A 1 91 ? -0.606 0.295 -28.932 1.00 50.00 91 VAL A CA 1
ATOM 684 C C . VAL A 1 91 ? -1.710 0.683 -29.917 1.00 50.00 91 VAL A C 1
ATOM 686 O O . VAL A 1 91 ? -2.772 0.068 -29.934 1.00 50.00 91 VAL A O 1
ATOM 689 N N . GLU A 1 92 ? -1.465 1.695 -30.752 1.00 48.62 92 GLU A N 1
ATOM 690 C CA . GLU A 1 92 ? -2.243 1.911 -31.979 1.00 48.62 92 GLU A CA 1
ATOM 691 C C . GLU A 1 92 ? -1.692 0.967 -33.056 1.00 48.62 92 GLU A C 1
ATOM 693 O O . GLU A 1 92 ? -0.751 1.325 -33.758 1.00 48.62 92 GLU A O 1
ATOM 698 N N . TYR A 1 93 ? -2.202 -0.265 -33.154 1.00 44.53 93 TYR A N 1
ATOM 699 C CA . TYR A 1 93 ? -1.819 -1.189 -34.232 1.00 44.53 93 TYR A CA 1
ATOM 700 C C . TYR A 1 93 ? -3.032 -1.889 -34.857 1.00 44.53 93 TYR A C 1
ATOM 702 O O . TYR A 1 93 ? -3.999 -2.194 -34.152 1.00 44.53 93 TYR A O 1
ATOM 710 N N . PRO A 1 94 ? -2.968 -2.195 -36.169 1.00 43.94 94 PRO A N 1
ATOM 711 C CA . PRO A 1 94 ? -3.889 -3.122 -36.805 1.00 43.94 94 PRO A CA 1
ATOM 712 C C . PRO A 1 94 ? -3.637 -4.527 -36.245 1.00 43.94 94 PRO A C 1
ATOM 714 O O . PRO A 1 94 ? -2.504 -5.002 -36.198 1.00 43.94 94 PRO A O 1
ATOM 717 N N . LEU A 1 95 ? -4.701 -5.161 -35.759 1.00 43.56 95 LEU A N 1
ATOM 718 C CA . LEU A 1 95 ? -4.667 -6.477 -35.127 1.00 43.56 95 LEU A CA 1
ATOM 719 C C . LEU A 1 95 ? -4.337 -7.560 -36.166 1.00 43.56 95 LEU A C 1
ATOM 721 O O . LEU A 1 95 ? -5.239 -8.106 -36.796 1.00 43.56 95 LEU A O 1
ATOM 725 N N . GLU A 1 96 ? -3.056 -7.889 -36.325 1.00 42.78 96 GLU A N 1
ATOM 726 C CA . GLU A 1 96 ? -2.638 -9.162 -36.914 1.00 42.78 96 GLU A CA 1
ATOM 727 C C . GLU A 1 96 ? -2.431 -10.210 -35.807 1.00 42.78 96 GLU A C 1
ATOM 729 O O . GLU A 1 96 ? -2.030 -9.919 -34.677 1.00 42.78 96 GLU A O 1
ATOM 734 N N . SER A 1 97 ? -2.849 -11.429 -36.126 1.00 46.97 97 SER A N 1
ATOM 735 C CA . SER A 1 97 ? -3.175 -12.536 -35.227 1.00 46.97 97 SER A CA 1
ATOM 736 C C . SER A 1 97 ? -2.036 -12.977 -34.300 1.00 46.97 97 SER A C 1
ATOM 738 O O . SER A 1 97 ? -1.003 -13.411 -34.794 1.00 46.97 97 SER A O 1
ATOM 740 N N . ASP A 1 98 ? -2.298 -12.876 -32.988 1.00 43.69 98 ASP A N 1
ATOM 741 C CA . ASP A 1 98 ? -1.925 -13.736 -31.827 1.00 43.69 98 ASP A CA 1
ATOM 742 C C . ASP A 1 98 ? -1.806 -12.929 -30.512 1.00 43.69 98 ASP A C 1
ATOM 744 O O . ASP A 1 98 ? -1.557 -13.465 -29.429 1.00 43.69 98 ASP A O 1
ATOM 748 N N . THR A 1 99 ? -2.035 -11.613 -30.567 1.00 44.72 99 THR A N 1
ATOM 749 C CA . THR A 1 99 ? -1.941 -10.740 -29.389 1.00 44.72 99 THR A CA 1
ATOM 750 C C . THR A 1 99 ? -3.196 -10.831 -28.511 1.00 44.72 99 THR A C 1
ATOM 752 O O . THR A 1 99 ? -4.283 -10.412 -28.912 1.00 44.72 99 THR A O 1
ATOM 755 N N . LYS A 1 100 ? -3.049 -11.306 -27.265 1.00 45.38 100 LYS A N 1
ATOM 756 C CA . LYS A 1 100 ? -4.082 -11.203 -26.214 1.00 45.38 100 LYS A CA 1
ATOM 757 C C . LYS A 1 100 ? -4.134 -9.764 -25.673 1.00 45.38 100 LYS A C 1
ATOM 759 O O . LYS A 1 100 ? -3.517 -9.457 -24.657 1.00 45.38 100 LYS A O 1
ATOM 764 N N . ALA A 1 101 ? -4.817 -8.867 -26.381 1.00 44.38 101 ALA A N 1
ATOM 765 C CA . ALA A 1 101 ? -5.024 -7.477 -25.964 1.00 44.38 101 ALA A CA 1
ATOM 766 C C . ALA A 1 101 ? -6.326 -7.313 -25.158 1.00 44.38 101 ALA A C 1
ATOM 768 O O . ALA A 1 101 ? -7.318 -7.988 -25.434 1.00 44.38 101 ALA A O 1
ATOM 769 N N . VAL A 1 102 ? -6.344 -6.383 -24.197 1.00 49.44 102 VAL A N 1
ATOM 770 C CA . VAL A 1 102 ? -7.578 -5.932 -23.525 1.00 49.44 102 VAL A CA 1
ATOM 771 C C . VAL A 1 102 ? -7.918 -4.530 -24.012 1.00 49.44 102 VAL A C 1
ATOM 773 O O . VAL A 1 102 ? -7.060 -3.647 -24.048 1.00 49.44 102 VAL A O 1
ATOM 776 N N . LEU A 1 103 ? -9.178 -4.333 -24.396 1.00 47.88 103 LEU A N 1
ATOM 777 C CA . LEU A 1 103 ? -9.727 -3.025 -24.737 1.00 47.88 103 LEU A CA 1
ATOM 778 C C . LEU A 1 103 ? -10.161 -2.323 -23.451 1.00 47.88 103 LEU A C 1
ATOM 780 O O . LEU A 1 103 ? -11.027 -2.823 -22.736 1.00 47.88 103 LEU A O 1
ATOM 784 N N . VAL A 1 104 ? -9.582 -1.159 -23.167 1.00 46.31 104 VAL A N 1
ATOM 785 C CA . VAL A 1 104 ? -9.945 -0.346 -22.001 1.00 46.31 104 VAL A CA 1
ATOM 786 C C . VAL A 1 104 ? -10.352 1.045 -22.479 1.00 46.31 104 VAL A C 1
ATOM 788 O O . VAL A 1 104 ? -9.558 1.752 -23.097 1.00 46.31 104 VAL A O 1
ATOM 791 N N . GLY A 1 105 ? -11.600 1.436 -22.210 1.00 37.88 105 GLY A N 1
ATOM 792 C CA . GLY A 1 105 ? -12.106 2.780 -22.498 1.00 37.88 105 GLY A CA 1
ATOM 793 C C . GLY A 1 105 ? -13.638 2.868 -22.564 1.00 37.88 105 GLY A C 1
ATOM 794 O O . GLY A 1 105 ? -14.305 1.846 -22.732 1.00 37.88 105 GLY A O 1
ATOM 795 N N . PRO A 1 106 ? -14.218 4.075 -22.404 1.00 33.25 106 PRO A N 1
ATOM 796 C CA . PRO A 1 106 ? -15.647 4.302 -22.610 1.00 33.25 106 PRO A CA 1
ATOM 797 C C . PRO A 1 106 ? -16.052 3.984 -24.059 1.00 33.25 106 PRO A C 1
ATOM 799 O O . PRO A 1 106 ? -15.241 4.115 -24.978 1.00 33.25 106 PRO A O 1
ATOM 802 N N . ILE A 1 107 ? -17.316 3.594 -24.266 1.00 34.19 107 ILE A N 1
ATOM 803 C CA . ILE A 1 107 ? -17.891 3.317 -25.595 1.00 34.19 107 ILE A CA 1
ATOM 804 C C . ILE A 1 107 ? -17.559 4.495 -26.535 1.00 34.19 107 ILE A C 1
ATOM 806 O O . ILE A 1 107 ? -18.004 5.616 -26.295 1.00 34.19 107 ILE A O 1
ATOM 810 N N . GLY A 1 108 ? -16.743 4.256 -27.572 1.00 32.62 108 GLY A N 1
ATOM 811 C CA . GLY A 1 108 ? -16.326 5.267 -28.559 1.00 32.62 108 GLY A CA 1
ATOM 812 C C . GLY A 1 108 ? -14.872 5.765 -28.473 1.00 32.62 108 GLY A C 1
ATOM 813 O O . GLY A 1 108 ? -14.445 6.500 -29.361 1.00 32.62 108 GLY A O 1
ATOM 814 N N . ARG A 1 109 ? -14.082 5.365 -27.463 1.00 40.25 109 ARG A N 1
ATOM 815 C CA . ARG A 1 109 ? -12.614 5.541 -27.437 1.00 40.25 109 ARG A CA 1
ATOM 816 C C . ARG A 1 109 ? -11.955 4.253 -26.960 1.00 40.25 109 ARG A C 1
ATOM 818 O O . ARG A 1 109 ? -11.977 3.946 -25.773 1.00 40.25 109 ARG A O 1
ATOM 825 N N . HIS A 1 110 ? -11.385 3.499 -27.891 1.00 40.75 110 HIS A N 1
ATOM 826 C CA . HIS A 1 110 ? -10.753 2.218 -27.602 1.00 40.75 110 HIS A CA 1
ATOM 827 C C . HIS A 1 110 ? -9.237 2.383 -27.521 1.00 40.75 110 HIS A C 1
ATOM 829 O O . HIS A 1 110 ? -8.606 2.700 -28.524 1.00 40.75 110 HIS A O 1
ATOM 835 N N . SER A 1 111 ? -8.656 2.126 -26.350 1.00 42.72 111 SER A N 1
ATOM 836 C CA . SER A 1 111 ? -7.219 1.887 -26.221 1.00 42.72 111 SER A CA 1
ATOM 837 C C . SER A 1 111 ? -6.998 0.388 -26.047 1.00 42.72 111 SER A C 1
ATOM 839 O O . SER A 1 111 ? -7.544 -0.214 -25.120 1.00 42.72 111 SER A O 1
ATOM 841 N N . ALA A 1 112 ? -6.222 -0.219 -26.945 1.00 43.94 112 ALA A N 1
ATOM 842 C CA . ALA A 1 112 ? -5.730 -1.578 -26.766 1.00 43.94 112 ALA A CA 1
ATOM 843 C C . ALA A 1 112 ? -4.459 -1.531 -25.914 1.00 43.94 112 ALA A C 1
ATOM 845 O O . ALA A 1 112 ? -3.537 -0.756 -26.191 1.00 43.94 112 ALA A O 1
ATOM 846 N N . VAL A 1 113 ? -4.423 -2.350 -24.867 1.00 50.69 113 VAL A N 1
ATOM 847 C CA . VAL A 1 113 ? -3.247 -2.501 -24.009 1.00 50.69 113 VAL A CA 1
ATOM 848 C C . VAL A 1 113 ? -2.752 -3.936 -24.090 1.00 50.69 113 VAL A C 1
ATOM 850 O O . VAL A 1 113 ? -3.539 -4.879 -23.960 1.00 50.69 113 VAL A O 1
ATOM 853 N N . THR A 1 114 ? -1.451 -4.099 -24.327 1.00 47.34 114 THR A N 1
ATOM 854 C CA . THR A 1 114 ? -0.800 -5.412 -24.297 1.00 47.34 114 THR A CA 1
ATOM 855 C C . THR A 1 114 ? -0.777 -5.913 -22.864 1.00 47.34 114 THR A C 1
ATOM 857 O O . THR A 1 114 ? -0.437 -5.156 -21.956 1.00 47.34 114 THR A O 1
ATOM 860 N N . LEU A 1 115 ? -1.137 -7.175 -22.657 1.00 46.22 115 LEU A N 1
ATOM 861 C CA . LEU A 1 115 ? -1.003 -7.816 -21.361 1.00 46.22 115 LEU A CA 1
ATOM 862 C C . LEU A 1 115 ? 0.400 -8.433 -21.232 1.00 46.22 115 LEU A C 1
ATOM 864 O O . LEU A 1 115 ? 0.733 -9.355 -21.974 1.00 46.22 115 LEU A O 1
ATOM 868 N N . GLU A 1 116 ? 1.221 -7.937 -20.307 1.00 53.59 116 GLU A N 1
ATOM 869 C CA . GLU A 1 116 ? 2.575 -8.463 -20.049 1.00 53.59 116 GLU A CA 1
ATOM 870 C C . GLU A 1 116 ? 2.606 -9.388 -18.822 1.00 53.59 116 GLU A C 1
ATOM 872 O O . GLU A 1 116 ? 1.888 -9.089 -17.865 1.00 53.59 116 GLU A O 1
ATOM 877 N N . PRO A 1 117 ? 3.440 -10.457 -18.806 1.00 50.59 117 PRO A N 1
ATOM 878 C CA . PRO A 1 117 ? 3.646 -11.321 -17.642 1.00 50.59 117 PRO A CA 1
ATOM 879 C C . PRO A 1 117 ? 3.831 -10.480 -16.383 1.00 50.59 117 PRO A C 1
ATOM 881 O O . PRO A 1 117 ? 4.747 -9.663 -16.300 1.00 50.59 117 PRO A O 1
ATOM 884 N N . GLY A 1 118 ? 2.901 -10.619 -15.449 1.00 54.06 118 GLY A N 1
ATOM 885 C CA . GLY A 1 118 ? 2.843 -9.714 -14.320 1.00 54.06 118 GLY A CA 1
ATOM 886 C C . GLY A 1 118 ? 3.811 -10.072 -13.193 1.00 54.06 118 GLY A C 1
ATOM 887 O O . GLY A 1 118 ? 4.635 -10.977 -13.295 1.00 54.06 118 GLY A O 1
ATOM 888 N N . VAL A 1 119 ? 3.757 -9.270 -12.136 1.00 59.38 119 VAL A N 1
ATOM 889 C CA . VAL A 1 119 ? 4.695 -9.300 -11.010 1.00 59.38 119 VAL A CA 1
ATOM 890 C C . VAL A 1 119 ? 4.228 -10.393 -10.065 1.00 59.38 119 VAL A C 1
ATOM 892 O O . VAL A 1 119 ? 3.034 -10.472 -9.766 1.00 59.38 119 VAL A O 1
ATOM 895 N N . ASP A 1 120 ? 5.160 -11.223 -9.602 1.00 68.06 120 ASP A N 1
ATOM 896 C CA . ASP A 1 120 ? 4.865 -12.255 -8.613 1.00 68.06 120 ASP A CA 1
ATOM 897 C C . ASP A 1 120 ? 4.203 -11.604 -7.379 1.00 68.06 120 ASP A C 1
ATOM 899 O O . ASP A 1 120 ? 4.758 -10.650 -6.832 1.00 68.06 120 ASP A O 1
ATOM 903 N N . PRO A 1 121 ? 3.030 -12.071 -6.912 1.00 65.38 121 PRO A N 1
ATOM 904 C CA . PRO A 1 121 ? 2.439 -11.631 -5.650 1.00 65.38 121 PRO A CA 1
ATOM 905 C C . PRO A 1 121 ? 3.388 -11.671 -4.460 1.00 65.38 121 PRO A C 1
ATOM 907 O O . PRO A 1 121 ? 3.244 -10.879 -3.532 1.00 65.38 121 PRO A O 1
ATOM 910 N N . ALA A 1 122 ? 4.364 -12.577 -4.482 1.00 72.75 122 ALA A N 1
ATOM 911 C CA . ALA A 1 122 ? 5.398 -12.659 -3.467 1.00 72.75 122 ALA A CA 1
ATOM 912 C C . ALA A 1 122 ? 6.355 -11.453 -3.483 1.00 72.75 122 ALA A C 1
ATOM 914 O O . ALA A 1 122 ? 6.973 -11.173 -2.457 1.00 72.75 122 ALA A O 1
ATOM 915 N N . ASP A 1 123 ? 6.455 -10.718 -4.593 1.00 82.75 123 ASP A N 1
ATOM 916 C CA . ASP A 1 123 ? 7.393 -9.606 -4.784 1.00 82.75 123 ASP A CA 1
ATOM 917 C C . ASP A 1 123 ? 6.887 -8.271 -4.237 1.00 82.75 123 ASP A C 1
ATOM 919 O O . ASP A 1 123 ? 7.630 -7.288 -4.260 1.00 82.75 123 ASP A O 1
ATOM 923 N N . TYR A 1 124 ? 5.661 -8.208 -3.722 1.00 85.88 124 TYR A N 1
ATOM 924 C CA . TYR A 1 124 ? 5.119 -6.992 -3.131 1.00 85.88 124 TYR A CA 1
ATOM 925 C C . TYR A 1 124 ? 4.371 -7.246 -1.824 1.00 85.88 124 TYR A C 1
ATOM 927 O O . TYR A 1 124 ? 3.946 -8.349 -1.492 1.00 85.88 124 TYR A O 1
ATOM 935 N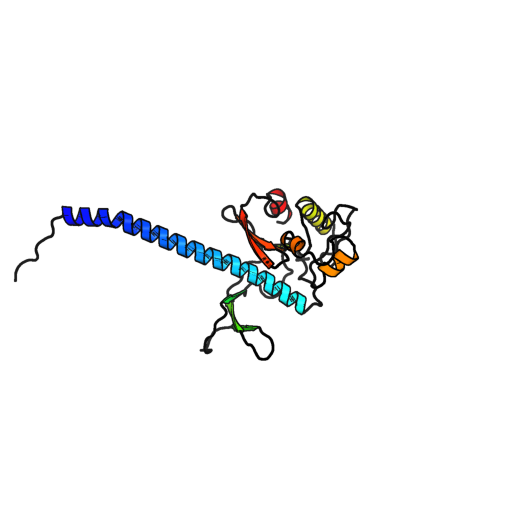 N . ILE A 1 125 ? 4.239 -6.166 -1.072 1.00 91.12 125 ILE A N 1
ATOM 936 C CA . ILE A 1 125 ? 3.443 -6.020 0.132 1.00 91.12 125 ILE A CA 1
ATOM 937 C C . ILE A 1 125 ? 2.269 -5.121 -0.248 1.00 91.12 125 ILE A C 1
ATOM 939 O O . ILE A 1 125 ? 2.455 -4.060 -0.844 1.00 91.12 125 ILE A O 1
ATOM 943 N N . TYR A 1 126 ? 1.063 -5.551 0.091 1.00 91.69 126 TYR A N 1
ATOM 944 C CA . TYR A 1 126 ? -0.178 -4.826 -0.109 1.00 91.69 126 TYR A CA 1
ATOM 945 C C . TYR A 1 126 ? -0.713 -4.316 1.229 1.00 91.69 126 TYR A C 1
ATOM 947 O O . TYR A 1 126 ? -1.021 -5.106 2.120 1.00 91.69 126 TYR A O 1
ATOM 955 N N . LEU A 1 127 ? -0.854 -2.998 1.347 1.00 93.38 127 LEU A N 1
ATOM 956 C CA . LEU A 1 127 ? -1.471 -2.299 2.467 1.00 93.38 127 LEU A CA 1
ATOM 957 C C . LEU A 1 127 ? -2.846 -1.764 2.032 1.00 93.38 127 LEU A C 1
ATOM 959 O O . LEU A 1 127 ? -2.919 -0.727 1.377 1.00 93.38 127 LEU A O 1
ATOM 963 N N . PRO A 1 128 ? -3.960 -2.432 2.389 1.00 92.00 128 PRO A N 1
ATOM 964 C CA . PRO A 1 128 ? -5.308 -1.966 2.057 1.00 92.00 128 PRO A CA 1
ATOM 965 C C . PRO A 1 128 ? -5.825 -0.841 2.958 1.00 92.00 128 PRO A C 1
ATOM 967 O O . PRO A 1 128 ? -7.012 -0.530 2.897 1.00 92.00 128 PRO A O 1
ATOM 970 N N . TYR A 1 129 ? -4.983 -0.244 3.797 1.00 95.69 129 TYR A N 1
ATOM 971 C CA . TYR A 1 129 ? -5.389 0.727 4.807 1.00 95.69 129 TYR A CA 1
ATOM 972 C C . TYR A 1 129 ? -4.594 2.021 4.676 1.00 95.69 129 TYR A C 1
ATOM 974 O O . TYR A 1 129 ? -3.406 2.002 4.358 1.00 95.69 129 TYR A O 1
ATOM 982 N N . ALA A 1 130 ? -5.243 3.142 4.976 1.00 95.81 130 ALA A N 1
ATOM 983 C CA . ALA A 1 130 ? -4.585 4.429 5.106 1.00 95.81 130 ALA A CA 1
ATOM 984 C C . ALA A 1 130 ? -3.687 4.423 6.353 1.00 95.81 130 ALA A C 1
ATOM 986 O O . ALA A 1 130 ? -4.176 4.497 7.479 1.00 95.81 130 ALA A O 1
ATOM 987 N N . VAL A 1 131 ? -2.376 4.313 6.152 1.00 96.81 131 VAL A N 1
ATOM 988 C CA . VAL A 1 131 ? -1.358 4.371 7.211 1.00 96.81 131 VAL A CA 1
ATOM 989 C C . VAL A 1 131 ? -0.312 5.414 6.839 1.00 96.81 131 VAL A C 1
ATOM 991 O O . VAL A 1 131 ? 0.234 5.377 5.741 1.00 96.81 131 VAL A O 1
ATOM 994 N N . ALA A 1 132 ? -0.060 6.377 7.720 1.00 95.81 132 ALA A N 1
ATOM 995 C CA . ALA A 1 132 ? 0.834 7.509 7.460 1.00 95.81 132 ALA A CA 1
ATOM 996 C C . ALA A 1 132 ? 2.240 7.317 8.036 1.00 95.81 132 ALA A C 1
ATOM 998 O O . ALA A 1 132 ? 3.168 8.044 7.682 1.00 95.81 132 ALA A O 1
ATOM 999 N N . SER A 1 133 ? 2.389 6.391 8.981 1.00 97.62 133 SER A N 1
ATOM 1000 C CA . SER A 1 133 ? 3.606 6.228 9.764 1.00 97.62 133 SER A CA 1
ATOM 1001 C C . SER A 1 133 ? 3.885 4.765 10.081 1.00 97.62 133 SER A C 1
ATOM 1003 O O . SER A 1 133 ? 3.015 3.898 9.985 1.00 97.62 133 SER A O 1
ATOM 1005 N N . GLU A 1 134 ? 5.119 4.495 10.499 1.00 97.69 134 GLU A N 1
ATOM 1006 C CA . GLU A 1 134 ? 5.513 3.164 10.947 1.00 97.69 134 GLU A CA 1
ATOM 1007 C C . GLU A 1 134 ? 4.761 2.729 12.210 1.00 97.69 134 GLU A C 1
ATOM 1009 O O . GLU A 1 134 ? 4.354 1.576 12.287 1.00 97.69 134 GLU A O 1
ATOM 1014 N N . GLU A 1 135 ? 4.522 3.627 13.173 1.00 97.88 135 GLU A N 1
ATOM 1015 C CA . GLU A 1 135 ? 3.770 3.292 14.393 1.00 97.88 135 GLU A CA 1
ATOM 1016 C C . GLU A 1 135 ? 2.340 2.838 14.061 1.00 97.88 135 GLU A C 1
ATOM 1018 O O . GLU A 1 135 ? 1.877 1.808 14.559 1.00 97.88 135 GLU A O 1
ATOM 1023 N N . GLU A 1 136 ? 1.669 3.559 13.158 1.00 97.81 136 GLU A N 1
ATOM 1024 C CA . GLU A 1 136 ? 0.352 3.180 12.640 1.00 97.81 136 GLU A CA 1
ATOM 1025 C C . GLU A 1 136 ? 0.403 1.817 11.944 1.00 97.81 136 GLU A C 1
ATOM 1027 O O . GLU A 1 136 ? -0.408 0.934 12.219 1.00 97.81 136 GLU A O 1
ATOM 1032 N N . ALA A 1 137 ? 1.388 1.609 11.070 1.00 97.00 137 ALA A N 1
ATOM 1033 C CA . ALA A 1 137 ? 1.513 0.368 10.320 1.00 97.00 137 ALA A CA 1
ATOM 1034 C C . ALA A 1 137 ? 1.801 -0.843 11.223 1.00 97.00 137 ALA A C 1
ATOM 1036 O O . ALA A 1 137 ? 1.228 -1.911 11.017 1.00 97.00 137 ALA A O 1
ATOM 1037 N N . MET A 1 138 ? 2.634 -0.687 12.253 1.00 97.56 138 MET A N 1
ATOM 1038 C CA . MET A 1 138 ? 2.901 -1.741 13.235 1.00 97.56 138 MET A CA 1
ATOM 10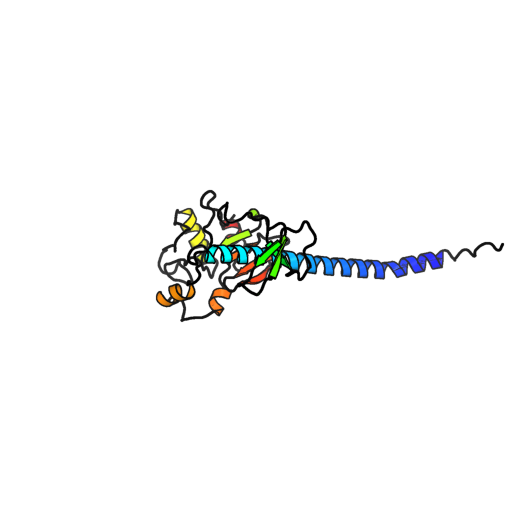39 C C . MET A 1 138 ? 1.654 -2.065 14.065 1.00 97.56 138 MET A C 1
ATOM 1041 O O . MET A 1 138 ? 1.330 -3.240 14.240 1.00 97.56 138 MET A O 1
ATOM 1045 N N . THR A 1 139 ? 0.899 -1.047 14.485 1.00 97.44 139 THR A N 1
ATOM 1046 C CA . THR A 1 139 ? -0.387 -1.233 15.180 1.00 97.44 139 THR A CA 1
ATOM 1047 C C . THR A 1 139 ? -1.391 -1.981 14.289 1.00 97.44 139 THR A C 1
ATOM 1049 O O . THR A 1 139 ? -2.067 -2.904 14.745 1.00 97.44 139 THR A O 1
ATOM 1052 N N . LEU A 1 140 ? -1.459 -1.655 12.993 1.00 95.94 140 LEU A N 1
ATOM 1053 C CA . LEU A 1 140 ? -2.295 -2.370 12.024 1.00 95.94 140 LEU A CA 1
ATOM 1054 C C . LEU A 1 140 ? -1.883 -3.844 11.893 1.00 95.94 140 LEU A C 1
ATOM 1056 O O . LEU A 1 140 ? -2.740 -4.729 11.914 1.00 95.94 140 LEU A O 1
ATOM 1060 N N . VAL A 1 141 ? -0.580 -4.120 11.772 1.00 94.75 141 VAL A N 1
ATOM 1061 C CA . VAL A 1 141 ? -0.036 -5.487 11.707 1.00 94.75 141 VAL A CA 1
ATOM 1062 C C . VAL A 1 141 ? -0.450 -6.291 12.934 1.00 94.75 141 VAL A C 1
ATOM 1064 O O . VAL A 1 141 ? -0.897 -7.433 12.803 1.00 94.75 141 VAL A O 1
ATOM 1067 N N . GLU A 1 142 ? -0.339 -5.705 14.123 1.00 95.00 142 GLU A N 1
ATOM 1068 C CA . GLU A 1 142 ? -0.775 -6.336 15.365 1.00 95.00 142 GLU A CA 1
ATOM 1069 C C . GLU A 1 142 ? -2.284 -6.587 15.379 1.00 95.00 142 GLU A C 1
ATOM 1071 O O . GLU A 1 142 ? -2.701 -7.702 15.692 1.00 95.00 142 GLU A O 1
ATOM 1076 N N . ALA A 1 143 ? -3.110 -5.616 14.987 1.00 94.44 143 ALA A N 1
ATOM 1077 C CA . ALA A 1 143 ? -4.562 -5.783 14.950 1.00 94.44 143 ALA A CA 1
ATOM 1078 C C . ALA A 1 143 ? -4.994 -6.926 14.011 1.00 94.44 143 ALA A C 1
ATOM 1080 O O . ALA A 1 143 ? -5.789 -7.787 14.397 1.00 94.44 143 ALA A O 1
ATOM 1081 N N . VAL A 1 144 ? -4.419 -7.000 12.804 1.00 91.38 144 VAL A N 1
ATOM 1082 C CA . VAL A 1 144 ? -4.693 -8.083 11.838 1.00 91.38 144 VAL A CA 1
ATOM 1083 C C . VAL A 1 144 ? -4.231 -9.439 12.381 1.00 91.38 144 VAL A C 1
ATOM 1085 O O . VAL A 1 144 ? -4.953 -10.436 12.279 1.00 91.38 144 VAL A O 1
ATOM 1088 N N . ARG A 1 145 ? -3.058 -9.503 13.025 1.00 90.19 145 ARG A N 1
ATOM 1089 C CA . ARG A 1 145 ? -2.556 -10.735 13.661 1.00 90.19 145 ARG A CA 1
ATOM 1090 C C . ARG A 1 145 ? -3.471 -11.226 14.781 1.00 90.19 145 ARG A C 1
ATOM 1092 O O . ARG A 1 145 ? -3.716 -12.431 14.860 1.00 90.19 145 ARG A O 1
ATOM 1099 N N . HIS A 1 146 ? -4.032 -10.311 15.568 1.00 92.31 146 HIS A N 1
ATOM 1100 C CA . HIS A 1 146 ? -4.998 -10.603 16.630 1.00 92.31 146 HIS A CA 1
ATOM 1101 C C . HIS A 1 146 ? -6.426 -10.878 16.126 1.00 92.31 146 HIS A C 1
ATOM 1103 O O . HIS A 1 146 ? -7.323 -11.111 16.933 1.00 92.31 146 HIS A O 1
ATOM 1109 N N . GLY A 1 147 ? -6.642 -10.934 14.807 1.00 89.38 147 GLY A N 1
ATOM 1110 C CA . GLY A 1 147 ? -7.898 -11.401 14.219 1.00 89.38 147 GLY A CA 1
ATOM 1111 C C . GLY A 1 147 ? -8.883 -10.302 13.839 1.00 89.38 147 GLY A C 1
ATOM 1112 O O . GLY A 1 147 ? -10.057 -10.609 13.636 1.00 89.38 147 GLY A O 1
ATOM 1113 N N . ALA A 1 148 ? -8.434 -9.049 13.711 1.00 91.06 148 ALA A N 1
ATOM 1114 C CA . ALA A 1 148 ? -9.239 -8.022 13.063 1.00 91.06 148 ALA A CA 1
ATOM 1115 C C . ALA A 1 148 ? -9.648 -8.467 11.648 1.00 91.06 148 ALA A C 1
ATOM 1117 O O . ALA A 1 148 ? -8.860 -9.080 10.926 1.00 91.06 148 ALA A O 1
ATOM 1118 N N . ASP A 1 149 ? -10.886 -8.160 11.263 1.00 88.31 149 ASP A N 1
ATOM 1119 C CA . ASP A 1 149 ? -11.439 -8.500 9.952 1.00 88.31 149 ASP A CA 1
ATOM 1120 C C . ASP A 1 149 ? -10.834 -7.582 8.868 1.00 88.31 149 ASP A C 1
ATOM 1122 O O . ASP A 1 149 ? -11.169 -6.393 8.830 1.00 88.31 149 ASP A O 1
ATOM 1126 N N . PRO A 1 150 ? -9.976 -8.098 7.960 1.00 84.12 150 PRO A N 1
ATOM 1127 C CA . PRO A 1 150 ? -9.280 -7.280 6.968 1.00 84.12 150 PRO A CA 1
ATOM 1128 C C . PRO A 1 150 ? -10.200 -6.784 5.832 1.00 84.12 150 PRO A C 1
ATOM 1130 O O . PRO A 1 150 ? -9.751 -6.102 4.906 1.00 84.12 150 PRO A O 1
ATOM 1133 N N . SER A 1 151 ? -11.485 -7.161 5.853 1.00 84.50 151 SER A N 1
ATOM 1134 C CA . SER A 1 151 ? -12.497 -6.689 4.902 1.00 84.50 151 SER A CA 1
ATOM 1135 C C . SER A 1 151 ? -13.192 -5.394 5.337 1.00 84.50 151 SER A C 1
ATOM 1137 O O . SER A 1 151 ? -13.949 -4.819 4.557 1.00 84.50 151 SER A O 1
ATOM 1139 N N . LYS A 1 152 ? -12.935 -4.913 6.560 1.00 90.31 152 LYS A N 1
ATOM 1140 C CA . LYS A 1 152 ? -13.591 -3.739 7.154 1.00 90.31 152 LYS A CA 1
ATOM 1141 C C . LYS A 1 152 ? -12.574 -2.710 7.631 1.00 90.31 152 LYS A C 1
ATOM 1143 O O . LYS A 1 152 ? -11.375 -2.982 7.687 1.00 90.31 152 LYS A O 1
ATOM 1148 N N . ASP A 1 153 ? -13.072 -1.530 7.994 1.00 95.50 153 ASP A N 1
ATOM 1149 C CA . ASP A 1 153 ? -12.312 -0.621 8.852 1.00 95.50 153 ASP A CA 1
ATOM 1150 C C . ASP A 1 153 ? -12.001 -1.321 10.179 1.00 95.50 153 ASP A C 1
ATOM 1152 O O . ASP A 1 153 ? -12.838 -2.053 10.715 1.00 95.50 153 ASP A O 1
ATOM 1156 N N . ILE A 1 154 ? -10.800 -1.095 10.705 1.00 95.88 154 ILE A N 1
ATOM 1157 C CA . ILE A 1 154 ? -10.345 -1.739 11.939 1.00 95.88 154 ILE A CA 1
ATOM 1158 C C . ILE A 1 154 ? -10.370 -0.707 13.058 1.00 95.88 154 ILE A C 1
ATOM 1160 O O . ILE A 1 154 ? -9.610 0.258 13.032 1.00 95.88 154 ILE A O 1
ATOM 1164 N N . SER A 1 155 ? -11.229 -0.915 14.052 1.00 96.94 155 SER A N 1
ATOM 1165 C CA . SER A 1 155 ? -11.225 -0.110 15.274 1.00 96.94 155 SER A CA 1
ATOM 1166 C C . SER A 1 155 ? -10.042 -0.488 16.164 1.00 96.94 155 SER A C 1
ATOM 1168 O O . SER A 1 155 ? -9.771 -1.669 16.381 1.00 96.94 155 SER A O 1
ATOM 1170 N N . VAL A 1 156 ? -9.363 0.520 16.696 1.00 96.94 156 VAL A N 1
ATOM 1171 C CA . VAL A 1 156 ? -8.216 0.400 17.602 1.00 96.94 156 VAL A CA 1
ATOM 1172 C C . VAL A 1 156 ? -8.346 1.401 18.749 1.00 96.94 156 VAL A C 1
ATOM 1174 O O . VAL A 1 156 ? -9.304 2.173 18.818 1.00 96.94 156 VAL A O 1
ATOM 1177 N N . GLU A 1 157 ? -7.396 1.377 19.680 1.00 96.06 157 GLU A N 1
ATOM 1178 C CA . GLU A 1 157 ? -7.344 2.352 20.768 1.00 96.06 157 GLU A CA 1
ATOM 1179 C C . GLU A 1 157 ? -7.255 3.794 20.240 1.00 96.06 157 GLU A C 1
ATOM 1181 O O . GLU A 1 157 ? -6.731 4.068 19.156 1.00 96.06 157 GLU A O 1
ATOM 1186 N N . THR A 1 158 ? -7.776 4.742 21.020 1.00 95.56 158 THR A N 1
ATOM 1187 C CA . THR A 1 158 ? -7.730 6.169 20.685 1.00 95.56 158 THR A CA 1
ATOM 1188 C C . THR A 1 158 ? -6.293 6.621 20.440 1.00 95.56 158 THR A C 1
ATOM 1190 O O . THR A 1 158 ? -5.427 6.417 21.288 1.00 95.56 158 THR A O 1
ATOM 1193 N N . GLY A 1 159 ? -6.043 7.272 19.301 1.00 95.56 159 GLY A N 1
ATOM 1194 C CA . GLY A 1 159 ? -4.707 7.750 18.945 1.00 95.56 159 GLY A CA 1
ATOM 1195 C C . GLY A 1 159 ? -3.868 6.752 18.150 1.00 95.56 159 GLY A C 1
ATOM 1196 O O . GLY A 1 159 ? -2.771 7.109 17.735 1.00 95.56 159 GLY A O 1
ATOM 1197 N N . LYS A 1 160 ? -4.344 5.516 17.944 1.00 96.94 160 LYS A N 1
ATOM 1198 C CA . LYS A 1 160 ? -3.564 4.433 17.319 1.00 96.94 160 LYS A CA 1
ATOM 1199 C C . LYS A 1 160 ? -3.966 4.097 15.882 1.00 96.94 160 LYS A C 1
ATOM 1201 O O . LYS A 1 160 ? -3.292 3.295 15.249 1.00 96.94 160 LYS A O 1
ATOM 1206 N N . GLY A 1 161 ? -5.053 4.675 15.379 1.00 96.69 161 GLY A N 1
ATOM 1207 C CA . GLY A 1 161 ? -5.543 4.493 14.012 1.00 96.69 161 GLY A CA 1
ATOM 1208 C C . GLY A 1 161 ? -4.900 5.450 13.010 1.00 96.69 161 GLY A C 1
ATOM 1209 O O . GLY A 1 161 ? -3.955 6.171 13.324 1.00 96.69 161 GLY A O 1
ATOM 1210 N N . THR A 1 162 ? -5.456 5.502 11.800 1.00 96.88 162 THR A N 1
ATOM 1211 C CA . THR A 1 162 ? -4.997 6.392 10.724 1.00 96.88 162 THR A CA 1
ATOM 1212 C C . THR A 1 162 ? -4.933 7.839 11.210 1.00 96.88 162 THR A C 1
ATOM 1214 O O . THR A 1 162 ? -5.950 8.361 11.679 1.00 96.88 162 THR A O 1
ATOM 1217 N N . LEU A 1 163 ? -3.776 8.493 11.064 1.00 95.56 163 LEU A N 1
ATOM 1218 C CA . LEU A 1 163 ? -3.538 9.887 11.460 1.00 95.56 163 LEU A CA 1
ATOM 1219 C C . LEU A 1 163 ? -3.904 10.182 12.926 1.00 95.56 163 LEU A C 1
ATOM 1221 O O . LEU A 1 163 ? -4.409 11.257 13.245 1.00 95.56 163 LEU A O 1
ATOM 1225 N N . GLY A 1 164 ? -3.687 9.215 13.820 1.00 95.38 164 GLY A N 1
ATOM 1226 C CA . GLY A 1 164 ? -4.009 9.352 15.242 1.00 95.38 164 GLY A CA 1
ATOM 1227 C C . GLY A 1 164 ? -5.505 9.262 15.565 1.00 95.38 164 GLY A C 1
ATOM 1228 O O . GLY A 1 164 ? -5.933 9.669 16.645 1.00 95.38 164 GLY A O 1
ATOM 1229 N N . SER A 1 165 ? -6.327 8.736 14.656 1.00 96.31 165 SER A N 1
ATOM 1230 C CA . SER A 1 165 ? -7.721 8.395 14.963 1.00 96.31 165 SER A CA 1
ATOM 1231 C C . SER A 1 165 ? -7.811 7.120 15.822 1.00 96.31 165 SER A C 1
ATOM 1233 O O . SER A 1 165 ? -6.815 6.605 16.323 1.00 96.31 165 SER A O 1
ATOM 1235 N N . ASN A 1 166 ? -9.015 6.595 16.030 1.00 97.25 166 ASN A N 1
ATOM 1236 C CA . ASN A 1 166 ? -9.256 5.285 16.649 1.00 97.25 166 ASN A CA 1
ATOM 1237 C C . ASN A 1 166 ? -9.616 4.208 15.607 1.00 97.25 166 ASN A C 1
ATOM 1239 O O . ASN A 1 166 ? -10.166 3.165 15.955 1.00 97.25 166 ASN A O 1
ATOM 1243 N N . THR A 1 167 ? -9.385 4.481 14.320 1.00 97.44 167 THR A N 1
ATOM 1244 C CA . THR A 1 167 ? -9.816 3.615 13.221 1.00 97.44 167 THR A CA 1
ATOM 1245 C C . THR A 1 167 ? -8.748 3.565 12.132 1.00 97.44 167 THR A C 1
ATOM 1247 O O . THR A 1 167 ? -8.262 4.596 11.676 1.00 97.44 167 THR A O 1
ATOM 1250 N N . PHE A 1 168 ? -8.390 2.370 11.670 1.00 97.56 168 PHE A N 1
ATOM 1251 C CA . PHE A 1 168 ? -7.702 2.212 10.393 1.00 97.56 168 PHE A CA 1
ATOM 1252 C C . PHE A 1 168 ? -8.721 2.179 9.270 1.00 97.56 168 PHE A C 1
ATOM 1254 O O . PHE A 1 168 ? -9.531 1.251 9.182 1.00 97.56 168 PHE A O 1
ATOM 1261 N N . TYR A 1 169 ? -8.659 3.185 8.402 1.00 96.00 169 TYR A N 1
ATOM 1262 C CA . TYR A 1 169 ? -9.574 3.288 7.277 1.00 96.00 169 TYR A CA 1
ATOM 1263 C C . TYR A 1 169 ? -9.096 2.447 6.108 1.00 96.00 169 TYR A C 1
ATOM 1265 O O . TYR A 1 169 ? -8.004 2.653 5.575 1.00 96.00 1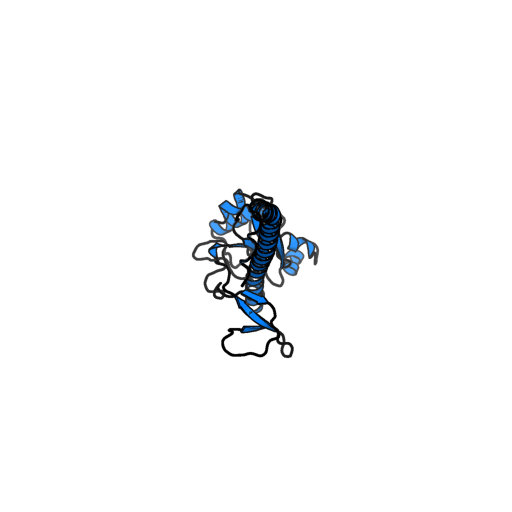69 TYR A O 1
ATOM 1273 N N . ARG A 1 170 ? -9.947 1.526 5.673 1.00 94.50 170 ARG A N 1
ATOM 1274 C CA . ARG A 1 170 ? -9.723 0.718 4.483 1.00 94.50 170 ARG A CA 1
ATOM 1275 C C . ARG A 1 170 ? -9.856 1.574 3.225 1.00 94.50 170 ARG A C 1
ATOM 1277 O O . ARG A 1 170 ? -10.776 2.393 3.112 1.00 94.50 170 ARG A O 1
ATOM 1284 N N . PHE A 1 171 ? -8.960 1.365 2.263 1.00 91.75 171 PHE A N 1
ATOM 1285 C CA . PHE A 1 171 ? -9.024 2.023 0.966 1.00 91.75 171 PHE A CA 1
ATOM 1286 C C . PHE A 1 171 ? -10.328 1.683 0.250 1.00 91.75 171 PHE A C 1
ATOM 1288 O O . PHE A 1 171 ? -10.677 0.522 0.036 1.00 91.75 171 PHE A O 1
ATOM 1295 N N . ARG A 1 172 ? -11.039 2.742 -0.134 1.00 89.00 172 ARG A N 1
ATOM 1296 C CA . ARG A 1 172 ? -12.288 2.690 -0.889 1.00 89.00 172 ARG A CA 1
ATOM 1297 C C . ARG A 1 172 ? -12.475 3.969 -1.697 1.00 89.00 172 ARG A C 1
ATOM 1299 O O . ARG A 1 172 ? -11.901 5.002 -1.351 1.00 89.00 172 ARG A O 1
ATOM 1306 N N . ARG A 1 173 ? -13.303 3.933 -2.745 1.00 84.00 173 ARG A N 1
ATOM 1307 C CA . ARG A 1 173 ? -13.554 5.082 -3.644 1.00 84.00 173 ARG A CA 1
ATOM 1308 C C . ARG A 1 173 ? -13.897 6.373 -2.889 1.00 84.00 173 ARG A C 1
ATOM 1310 O O . ARG A 1 173 ? -13.423 7.450 -3.238 1.00 84.00 173 ARG A O 1
ATOM 1317 N N . ASP A 1 174 ? -14.695 6.257 -1.833 1.00 87.31 174 ASP A N 1
ATOM 1318 C CA . ASP A 1 174 ? -15.193 7.388 -1.048 1.00 87.31 174 ASP A CA 1
ATOM 1319 C C . ASP A 1 174 ? -14.422 7.600 0.276 1.00 87.31 174 ASP A C 1
ATOM 1321 O O . ASP A 1 174 ? -14.913 8.281 1.177 1.00 87.31 174 ASP A O 1
ATOM 1325 N N . LEU A 1 175 ? -13.193 7.067 0.394 1.00 90.06 175 LEU A N 1
ATOM 1326 C CA . LEU A 1 175 ? -12.356 7.158 1.602 1.00 90.06 175 LEU A CA 1
ATOM 1327 C C . LEU A 1 175 ? -12.213 8.600 2.116 1.00 90.06 175 LEU A C 1
ATOM 1329 O O . LEU A 1 175 ? -12.410 8.859 3.298 1.00 90.06 175 LEU A O 1
ATOM 1333 N N . HIS A 1 176 ? -11.942 9.555 1.224 1.00 89.25 176 HIS A N 1
ATOM 1334 C CA . HIS A 1 176 ? -11.821 10.972 1.576 1.00 89.25 176 HIS A CA 1
ATOM 1335 C C . HIS A 1 176 ? -13.087 11.541 2.235 1.00 89.25 176 HIS A C 1
ATOM 1337 O O . HIS A 1 176 ? -12.984 12.337 3.166 1.00 89.25 176 HIS A O 1
ATOM 1343 N N . LYS A 1 177 ? -14.281 11.128 1.784 1.00 90.19 177 LYS A N 1
ATOM 1344 C CA . LYS A 1 177 ? -15.553 11.558 2.386 1.00 90.19 177 LYS A CA 1
ATOM 1345 C C . LYS A 1 177 ? -15.711 10.956 3.769 1.00 90.19 177 LYS A C 1
ATOM 1347 O O . LYS A 1 177 ? -16.114 11.664 4.683 1.00 90.19 177 LYS A O 1
ATOM 1352 N N . LYS A 1 178 ? -15.364 9.675 3.919 1.00 91.56 178 LYS A N 1
ATOM 1353 C CA . LYS A 1 178 ? -15.449 8.964 5.195 1.00 91.56 178 LYS A CA 1
ATOM 1354 C C . LYS A 1 178 ? -14.506 9.568 6.238 1.00 91.56 178 LYS A C 1
ATOM 1356 O O . LYS A 1 178 ? -14.965 9.946 7.307 1.00 91.56 178 LYS A O 1
ATOM 1361 N N . MET A 1 179 ? -13.232 9.757 5.898 1.00 92.94 179 MET A N 1
ATOM 1362 C CA . MET A 1 179 ? -12.253 10.374 6.801 1.00 92.94 179 MET A CA 1
ATOM 1363 C C . MET A 1 179 ? -12.612 11.823 7.156 1.00 92.94 179 MET A C 1
ATOM 1365 O O . MET A 1 179 ? -12.379 12.250 8.282 1.00 92.94 179 MET A O 1
ATOM 1369 N N . ALA A 1 180 ? -13.192 12.582 6.221 1.00 90.94 180 ALA A N 1
ATOM 1370 C CA . ALA A 1 180 ? -13.635 13.945 6.504 1.00 90.94 180 ALA A CA 1
ATOM 1371 C C . ALA A 1 180 ? -14.897 13.993 7.385 1.00 90.94 180 ALA A C 1
ATOM 1373 O O . ALA A 1 180 ? -14.987 14.844 8.265 1.00 90.94 180 ALA A O 1
ATOM 1374 N N . ALA A 1 181 ? -15.853 13.080 7.176 1.00 91.81 181 ALA A N 1
ATOM 1375 C CA . ALA A 1 181 ? -17.043 12.947 8.021 1.00 91.81 181 ALA A CA 1
ATOM 1376 C C . ALA A 1 181 ? -16.684 12.559 9.464 1.00 91.81 181 ALA A C 1
ATOM 1378 O O . ALA A 1 181 ? -17.332 13.013 10.399 1.00 91.81 181 ALA A O 1
ATOM 1379 N N . ASP A 1 182 ? -15.617 11.778 9.632 1.00 91.56 182 ASP A N 1
ATOM 1380 C CA . ASP A 1 182 ? -15.091 11.378 10.937 1.00 91.56 182 ASP A CA 1
ATOM 1381 C C . ASP A 1 182 ? -14.067 12.387 11.506 1.00 91.56 182 ASP A C 1
ATOM 1383 O O . ASP A 1 182 ? -13.412 12.108 12.506 1.00 91.56 182 ASP A O 1
ATOM 1387 N N . HIS A 1 183 ? -13.914 13.563 10.881 1.00 91.31 183 HIS A N 1
ATOM 1388 C CA . HIS A 1 183 ? -13.010 14.641 11.305 1.00 91.31 183 HIS A CA 1
ATOM 1389 C C . HIS A 1 183 ? -11.517 14.263 11.395 1.00 91.31 183 HIS A C 1
ATOM 1391 O O . HIS A 1 183 ? -10.751 14.925 12.091 1.00 91.31 183 HIS A O 1
ATOM 1397 N N . VAL A 1 184 ? -11.082 13.236 10.660 1.00 90.81 184 VAL A N 1
ATOM 1398 C CA . VAL A 1 184 ? -9.680 12.777 10.630 1.00 90.81 184 VAL A CA 1
ATOM 1399 C C . VAL A 1 184 ? -8.817 13.669 9.742 1.00 90.81 184 VAL A C 1
ATOM 1401 O O . VAL A 1 184 ? -7.654 13.925 10.040 1.00 90.81 184 VAL A O 1
ATOM 1404 N N . ILE A 1 185 ? -9.388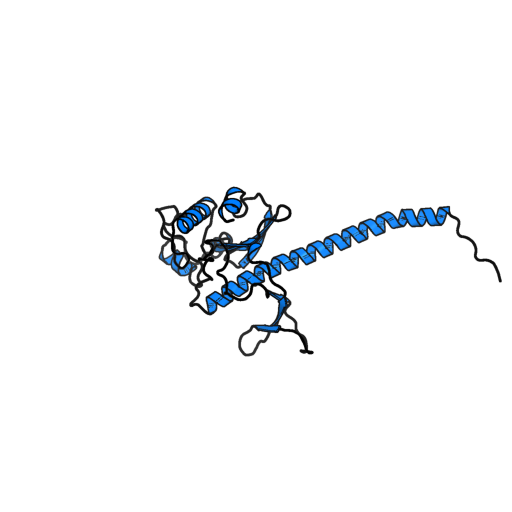 14.164 8.644 1.00 86.19 185 ILE A N 1
ATOM 1405 C CA . ILE A 1 185 ? -8.729 15.111 7.743 1.00 86.19 185 ILE A CA 1
ATOM 1406 C C . ILE A 1 185 ? -9.652 16.293 7.449 1.00 86.19 185 ILE A C 1
ATOM 1408 O O . ILE A 1 185 ? -10.870 16.110 7.358 1.00 86.19 185 ILE A O 1
ATOM 1412 N N . PRO A 1 186 ? -9.102 17.500 7.231 1.00 75.88 186 PRO A N 1
ATOM 1413 C CA . PRO A 1 186 ? -9.876 18.584 6.643 1.00 75.88 186 PRO A CA 1
ATOM 1414 C C . PRO A 1 186 ? -10.356 18.176 5.241 1.00 75.88 186 PRO A C 1
ATOM 1416 O O . PRO A 1 186 ? -9.662 17.452 4.519 1.00 75.88 186 PRO A O 1
ATOM 1419 N N . HIS A 1 187 ? -11.560 18.619 4.860 1.00 67.88 187 HIS A N 1
ATOM 1420 C CA . HIS A 1 187 ? -12.202 18.233 3.602 1.00 67.88 187 HIS A CA 1
ATOM 1421 C C . HIS A 1 187 ? -11.251 18.350 2.391 1.00 67.88 187 HIS A C 1
ATOM 1423 O O . HIS A 1 187 ? -10.628 19.386 2.172 1.00 67.88 187 HIS A O 1
ATOM 1429 N N . ALA A 1 188 ? -11.192 17.283 1.584 1.00 57.72 188 ALA A N 1
ATOM 1430 C CA . ALA A 1 188 ? -10.586 17.239 0.248 1.00 57.72 188 ALA A CA 1
ATOM 1431 C C . ALA A 1 188 ? -9.077 17.565 0.122 1.00 57.72 188 ALA A C 1
ATOM 1433 O O . ALA A 1 188 ? -8.644 18.024 -0.935 1.00 57.72 188 ALA A O 1
ATOM 1434 N N . SER A 1 189 ? -8.241 17.286 1.131 1.00 68.19 189 SER A N 1
ATOM 1435 C CA . SER A 1 189 ? -6.783 17.398 0.946 1.00 68.19 189 SER A CA 1
ATOM 1436 C C . SER A 1 189 ? -6.207 16.184 0.204 1.00 68.19 189 SER A C 1
ATOM 1438 O O . SER A 1 189 ? -5.967 15.132 0.797 1.00 68.19 189 SER A O 1
ATOM 1440 N N . SER A 1 190 ? -5.953 16.330 -1.100 1.00 73.25 190 SER A N 1
ATOM 1441 C CA . SER A 1 190 ? -5.240 15.329 -1.913 1.00 73.25 190 SER A CA 1
ATOM 1442 C C . SER A 1 190 ? -3.821 15.053 -1.399 1.00 73.25 190 SER A C 1
ATOM 1444 O O . SER A 1 190 ? -3.329 13.937 -1.535 1.00 73.25 190 SER A O 1
ATOM 1446 N N . ALA A 1 191 ? -3.193 16.037 -0.747 1.00 83.75 191 ALA A N 1
ATOM 1447 C CA . ALA A 1 191 ? -1.825 15.943 -0.241 1.00 83.75 191 ALA A CA 1
ATOM 1448 C C . ALA A 1 191 ? -1.645 14.868 0.842 1.00 83.75 191 ALA A C 1
ATOM 1450 O O . ALA A 1 191 ? -0.552 14.335 1.005 1.00 83.75 191 ALA A O 1
ATOM 1451 N N . VAL A 1 192 ? -2.707 14.523 1.576 1.00 88.06 192 VAL A N 1
ATOM 1452 C CA . VAL A 1 192 ? -2.638 13.475 2.602 1.00 88.06 192 VAL A CA 1
ATOM 1453 C C . VAL A 1 192 ? -2.468 12.091 1.965 1.00 88.06 192 VAL A C 1
ATOM 1455 O O . VAL A 1 192 ? -1.688 11.284 2.462 1.00 88.06 192 VAL A O 1
ATOM 1458 N N . PHE A 1 193 ? -3.128 11.834 0.832 1.00 88.94 193 PHE A N 1
ATOM 1459 C CA . PHE A 1 193 ? -3.096 10.534 0.150 1.00 88.94 193 PHE A CA 1
ATOM 1460 C C . PHE A 1 193 ? -1.724 10.193 -0.439 1.00 88.94 193 PHE A C 1
ATOM 1462 O O . PHE A 1 193 ? -1.384 9.016 -0.541 1.00 88.94 193 PHE A O 1
ATOM 1469 N N . ALA A 1 194 ? -0.907 11.205 -0.737 1.00 90.50 194 ALA A N 1
ATOM 1470 C CA . ALA A 1 194 ? 0.488 11.021 -1.129 1.00 90.50 194 ALA A CA 1
ATOM 1471 C C . ALA A 1 194 ? 1.345 10.385 -0.016 1.00 90.50 194 ALA A C 1
ATOM 1473 O O . ALA A 1 194 ? 2.429 9.889 -0.285 1.00 90.50 194 ALA A O 1
ATOM 1474 N N . ASN A 1 195 ? 0.878 10.362 1.235 1.00 93.25 195 ASN A N 1
ATOM 1475 C CA . ASN A 1 195 ? 1.622 9.765 2.346 1.00 93.25 195 ASN A CA 1
ATOM 1476 C C . ASN A 1 195 ? 1.139 8.358 2.713 1.00 93.25 195 ASN A C 1
ATOM 1478 O O . ASN A 1 195 ? 1.690 7.762 3.633 1.00 93.25 195 ASN A O 1
ATOM 1482 N N . PHE A 1 196 ? 0.126 7.819 2.026 1.00 95.50 196 PHE A N 1
ATOM 1483 C CA . PHE A 1 196 ? -0.395 6.486 2.318 1.00 95.50 196 PHE A CA 1
ATOM 1484 C C . PHE A 1 196 ? 0.129 5.461 1.305 1.00 95.50 196 PHE A C 1
ATOM 1486 O O . PHE A 1 196 ? -0.357 5.432 0.171 1.00 95.50 196 PHE A O 1
ATOM 1493 N N . PRO A 1 197 ? 1.109 4.620 1.672 1.00 96.38 197 PRO A N 1
ATOM 1494 C CA . PRO A 1 197 ? 1.602 3.574 0.795 1.00 96.38 197 PRO A CA 1
ATOM 1495 C C . PRO A 1 197 ? 0.557 2.465 0.652 1.00 96.38 197 PRO A C 1
ATOM 1497 O O . PRO A 1 197 ? -0.054 2.033 1.626 1.00 96.38 197 PRO A O 1
ATOM 1500 N N . MET A 1 198 ? 0.374 1.990 -0.576 1.00 92.94 198 MET A N 1
ATOM 1501 C CA . MET A 1 198 ? -0.581 0.941 -0.935 1.00 92.94 198 MET A CA 1
ATOM 1502 C C . MET A 1 198 ? 0.113 -0.346 -1.357 1.00 92.94 198 MET A C 1
ATOM 1504 O O . MET A 1 198 ? -0.240 -1.429 -0.903 1.00 92.94 198 MET A O 1
ATOM 1508 N N . PHE A 1 199 ? 1.099 -0.226 -2.244 1.00 91.69 199 PHE A N 1
ATOM 1509 C CA . PHE A 1 199 ? 1.881 -1.353 -2.735 1.00 91.69 199 PHE A CA 1
ATOM 1510 C C . PHE A 1 199 ? 3.348 -1.038 -2.554 1.00 91.69 199 PHE A C 1
ATOM 1512 O O . PHE A 1 199 ? 3.826 -0.005 -3.016 1.00 91.69 199 PHE A O 1
ATOM 1519 N N . ILE A 1 200 ? 4.060 -1.935 -1.896 1.00 93.50 200 ILE A N 1
ATOM 1520 C CA . ILE A 1 200 ? 5.480 -1.791 -1.613 1.00 93.50 200 ILE A CA 1
ATOM 1521 C C . ILE A 1 200 ? 6.158 -3.011 -2.201 1.00 93.50 200 ILE A C 1
ATOM 1523 O O . ILE A 1 200 ? 5.912 -4.131 -1.765 1.00 93.50 200 ILE A O 1
ATOM 1527 N N . GLN A 1 201 ? 7.005 -2.817 -3.198 1.00 90.88 201 GLN A N 1
ATOM 1528 C CA . GLN A 1 201 ? 7.857 -3.884 -3.688 1.00 90.88 201 GLN A CA 1
ATOM 1529 C C . GLN A 1 201 ? 8.767 -4.356 -2.550 1.00 90.88 201 GLN A C 1
ATOM 1531 O O . GLN A 1 201 ? 9.304 -3.549 -1.788 1.00 90.88 201 GLN A O 1
ATOM 1536 N N . ARG A 1 202 ? 8.967 -5.666 -2.423 1.00 90.50 202 ARG A N 1
ATOM 1537 C CA . ARG A 1 202 ? 9.960 -6.188 -1.489 1.00 90.50 202 ARG A CA 1
ATOM 1538 C C . ARG A 1 202 ? 11.346 -5.673 -1.892 1.00 90.50 202 ARG A C 1
ATOM 1540 O O . ARG A 1 202 ? 11.688 -5.765 -3.073 1.00 90.50 202 ARG A O 1
ATOM 1547 N N . PRO A 1 203 ? 12.144 -5.156 -0.941 1.00 93.06 203 PRO A N 1
ATOM 1548 C CA . PRO A 1 203 ? 13.426 -4.558 -1.274 1.00 93.06 203 PRO A CA 1
ATOM 1549 C C . PRO A 1 203 ? 14.367 -5.486 -2.046 1.00 93.06 203 PRO A C 1
ATOM 1551 O O . PRO A 1 203 ? 14.576 -6.636 -1.657 1.00 93.06 203 PRO A O 1
ATOM 1554 N N . ARG A 1 204 ? 14.971 -4.953 -3.110 1.00 89.12 204 ARG A N 1
ATOM 1555 C CA . ARG A 1 204 ? 16.013 -5.583 -3.935 1.00 89.12 204 ARG A CA 1
ATOM 1556 C C . ARG A 1 204 ? 17.082 -4.542 -4.244 1.00 89.12 204 ARG A C 1
ATOM 1558 O O . ARG A 1 204 ? 16.769 -3.370 -4.415 1.00 89.12 204 ARG A O 1
ATOM 1565 N N . ASP A 1 205 ? 18.349 -4.950 -4.232 1.00 89.69 205 ASP A N 1
ATOM 1566 C CA . ASP A 1 205 ? 19.487 -4.065 -4.531 1.00 89.69 205 ASP A CA 1
ATOM 1567 C C . ASP A 1 205 ? 19.483 -2.744 -3.726 1.00 89.69 205 ASP A C 1
ATOM 1569 O O . ASP A 1 205 ? 19.826 -1.664 -4.212 1.00 89.69 205 ASP A O 1
ATOM 1573 N N . GLY A 1 206 ? 19.056 -2.832 -2.460 1.00 93.12 206 GLY A N 1
ATOM 1574 C CA . GLY A 1 206 ? 19.013 -1.703 -1.528 1.00 93.12 206 GLY A CA 1
ATOM 1575 C C . GLY A 1 206 ? 17.917 -0.670 -1.806 1.00 93.12 206 GLY A C 1
ATOM 1576 O O . GLY A 1 206 ? 18.022 0.448 -1.314 1.00 93.12 206 GLY A O 1
ATOM 1577 N N . HIS A 1 207 ? 16.891 -1.002 -2.591 1.00 93.38 207 HIS A N 1
ATOM 1578 C CA . HIS A 1 207 ? 15.789 -0.101 -2.932 1.00 93.38 207 HIS A CA 1
ATOM 1579 C C . HIS A 1 207 ? 14.466 -0.862 -3.091 1.00 93.38 207 HIS A C 1
ATOM 1581 O O . HIS A 1 207 ? 14.443 -2.092 -3.128 1.00 93.38 207 HIS A O 1
ATOM 1587 N N . ALA A 1 208 ? 13.359 -0.131 -3.195 1.00 93.19 208 ALA A N 1
ATOM 1588 C CA . ALA A 1 208 ? 12.058 -0.675 -3.558 1.00 93.19 208 ALA A CA 1
ATOM 1589 C C . ALA A 1 208 ? 11.178 0.376 -4.241 1.00 93.19 208 ALA A C 1
ATOM 1591 O O . ALA A 1 208 ? 11.222 1.566 -3.916 1.00 93.19 208 ALA A O 1
ATOM 1592 N N . TRP A 1 209 ? 10.325 -0.089 -5.149 1.00 91.69 209 TRP A N 1
ATOM 1593 C CA . TRP A 1 209 ? 9.207 0.691 -5.666 1.00 91.69 209 TRP A CA 1
ATOM 1594 C C . TRP A 1 209 ? 8.051 0.753 -4.665 1.00 91.69 209 TRP A C 1
ATOM 1596 O O . TRP A 1 209 ? 7.656 -0.263 -4.097 1.00 91.69 209 TRP A O 1
ATOM 1606 N N . VAL A 1 210 ? 7.462 1.932 -4.490 1.00 93.88 210 VAL A N 1
ATOM 1607 C CA . VAL A 1 210 ? 6.294 2.167 -3.636 1.00 93.88 210 VAL A CA 1
ATOM 1608 C C . VAL A 1 210 ? 5.235 2.924 -4.427 1.00 93.88 210 VAL A C 1
ATOM 1610 O O . VAL A 1 210 ? 5.546 3.926 -5.065 1.00 93.88 210 VAL A O 1
ATOM 1613 N N . ILE A 1 211 ? 3.992 2.452 -4.381 1.00 91.88 211 ILE A N 1
ATOM 1614 C CA . ILE A 1 211 ? 2.816 3.147 -4.914 1.00 91.88 211 ILE A CA 1
ATOM 1615 C C . ILE A 1 211 ? 2.013 3.700 -3.749 1.00 91.88 211 ILE A C 1
ATOM 1617 O O . ILE A 1 211 ? 1.720 2.962 -2.806 1.00 91.88 211 ILE A O 1
ATOM 1621 N N . PHE A 1 212 ? 1.613 4.960 -3.851 1.00 93.12 212 PHE A N 1
ATOM 1622 C CA . PHE A 1 212 ? 0.813 5.651 -2.845 1.00 93.12 212 PHE A CA 1
ATOM 1623 C C . PHE A 1 212 ? -0.644 5.824 -3.289 1.00 93.12 212 PHE A C 1
ATOM 1625 O O . PHE A 1 212 ? -0.998 5.568 -4.442 1.00 93.12 212 PHE A O 1
ATOM 1632 N N . ALA A 1 213 ? -1.508 6.247 -2.367 1.00 90.88 213 ALA A N 1
ATOM 1633 C CA . ALA A 1 213 ? -2.954 6.310 -2.582 1.00 90.88 213 ALA A CA 1
ATOM 1634 C C . ALA A 1 213 ? -3.423 7.367 -3.592 1.00 90.88 213 ALA A C 1
ATOM 1636 O O . ALA A 1 213 ? -4.524 7.262 -4.131 1.00 90.88 213 ALA A O 1
ATOM 1637 N N . ASP A 1 214 ? -2.593 8.358 -3.903 1.00 88.12 214 ASP A N 1
ATOM 1638 C CA . ASP A 1 214 ? -2.799 9.293 -5.016 1.00 88.12 214 ASP A CA 1
ATOM 1639 C C . ASP A 1 214 ? -2.314 8.736 -6.377 1.00 88.12 214 ASP A C 1
ATOM 1641 O O . ASP A 1 214 ? -2.401 9.421 -7.396 1.00 88.12 214 ASP A O 1
ATOM 1645 N N . ASN A 1 215 ? -1.873 7.473 -6.413 1.00 84.31 215 ASN A N 1
ATOM 1646 C CA . ASN A 1 215 ? -1.302 6.742 -7.549 1.00 84.31 215 ASN A CA 1
ATOM 1647 C C . ASN A 1 215 ? 0.092 7.192 -7.999 1.00 84.31 215 ASN A C 1
ATOM 1649 O O . ASN A 1 215 ? 0.550 6.736 -9.054 1.00 84.31 215 ASN A O 1
ATOM 1653 N N . HIS A 1 216 ? 0.790 8.051 -7.253 1.00 88.00 216 HIS A N 1
ATOM 1654 C CA . HIS A 1 216 ? 2.187 8.306 -7.584 1.00 88.00 216 HIS A CA 1
ATOM 1655 C C . HIS A 1 216 ? 3.060 7.104 -7.199 1.00 88.00 216 HIS A C 1
ATOM 1657 O O . HIS A 1 216 ? 2.733 6.314 -6.308 1.00 88.00 216 HIS A O 1
ATOM 1663 N N . VAL A 1 217 ? 4.179 6.965 -7.909 1.00 87.44 217 VAL A N 1
ATOM 1664 C CA . VAL A 1 217 ? 5.143 5.881 -7.720 1.00 87.44 217 VAL A CA 1
ATOM 1665 C C . VAL A 1 217 ? 6.490 6.481 -7.362 1.00 87.44 217 VAL A C 1
ATOM 1667 O O . VAL A 1 217 ? 6.970 7.377 -8.056 1.00 87.44 217 VAL A O 1
ATOM 1670 N N . ALA A 1 218 ? 7.109 5.974 -6.303 1.00 90.94 218 ALA A N 1
ATOM 1671 C CA . ALA A 1 218 ? 8.430 6.387 -5.858 1.00 90.94 218 ALA A CA 1
ATOM 1672 C C . ALA A 1 218 ? 9.380 5.188 -5.809 1.00 90.94 218 ALA A C 1
ATOM 1674 O O . ALA A 1 218 ? 9.001 4.107 -5.364 1.00 90.94 218 ALA A O 1
ATOM 1675 N N . TYR A 1 219 ? 10.625 5.388 -6.238 1.00 93.12 219 TYR A N 1
ATOM 1676 C CA . TYR A 1 219 ? 11.710 4.440 -6.000 1.00 93.12 219 TYR A CA 1
ATOM 1677 C C . TYR A 1 219 ? 12.521 4.929 -4.812 1.00 93.12 219 TYR A C 1
ATOM 1679 O O . TYR A 1 219 ? 13.169 5.976 -4.883 1.00 93.12 219 TYR A O 1
ATOM 1687 N N . LEU A 1 220 ? 12.433 4.206 -3.706 1.00 94.56 220 LEU A N 1
ATOM 1688 C CA . LEU A 1 220 ? 12.941 4.652 -2.419 1.00 94.56 220 LEU A CA 1
ATOM 1689 C C . LEU A 1 220 ? 14.064 3.719 -1.936 1.00 94.56 220 LEU A C 1
ATOM 1691 O O . LEU A 1 220 ? 14.033 2.519 -2.220 1.00 94.56 220 LEU A O 1
ATOM 1695 N N . PRO A 1 221 ? 15.069 4.246 -1.217 1.00 96.88 221 PRO A N 1
ATOM 1696 C CA . PRO A 1 221 ? 16.149 3.435 -0.665 1.00 96.88 221 PRO A CA 1
ATOM 1697 C C . PRO A 1 221 ? 15.656 2.540 0.482 1.00 96.88 221 PRO A C 1
ATOM 1699 O O . PRO A 1 221 ? 14.793 2.927 1.268 1.00 96.88 221 PRO A O 1
ATOM 1702 N N . TYR A 1 222 ? 16.258 1.358 0.605 1.00 95.88 222 TYR A N 1
ATOM 1703 C CA . TYR A 1 222 ? 16.080 0.412 1.702 1.00 95.88 222 TYR A CA 1
ATOM 1704 C C . TYR A 1 222 ? 17.447 -0.005 2.287 1.00 95.88 222 TYR A C 1
ATOM 1706 O O . TYR A 1 222 ? 18.306 -0.503 1.555 1.00 95.88 222 TYR A O 1
ATOM 1714 N N . PRO A 1 223 ? 17.652 0.100 3.611 1.00 97.25 223 PRO A N 1
ATOM 1715 C CA . PRO A 1 223 ? 16.716 0.653 4.586 1.00 97.25 223 PRO A CA 1
ATOM 1716 C C . PRO A 1 223 ? 16.561 2.171 4.418 1.00 97.25 223 PRO A C 1
ATOM 1718 O O . PRO A 1 223 ? 17.532 2.877 4.156 1.00 97.25 223 PRO A O 1
ATOM 1721 N N . GLY A 1 224 ? 15.340 2.660 4.595 1.00 96.31 224 GLY A N 1
ATOM 1722 C CA . GLY A 1 224 ? 14.984 4.070 4.479 1.00 96.31 224 GLY A CA 1
ATOM 1723 C C . GLY A 1 224 ? 13.921 4.468 5.506 1.00 96.31 224 GLY A C 1
ATOM 1724 O O . GLY A 1 224 ? 13.675 3.710 6.446 1.00 96.31 224 GLY A O 1
ATOM 1725 N N . PRO A 1 225 ? 13.300 5.652 5.361 1.00 97.31 225 PRO A N 1
ATOM 1726 C CA . PRO A 1 225 ? 12.119 6.016 6.142 1.00 97.31 225 PRO A CA 1
ATOM 1727 C C . PRO A 1 225 ? 10.928 5.102 5.807 1.00 97.31 225 PRO A C 1
ATOM 1729 O O . PRO A 1 225 ? 10.963 4.348 4.832 1.00 97.31 225 PRO A O 1
ATOM 1732 N N . PHE A 1 226 ? 9.857 5.180 6.602 1.00 96.94 226 PHE A N 1
ATOM 1733 C CA . PHE A 1 226 ? 8.597 4.494 6.303 1.00 96.94 226 PHE A CA 1
ATOM 1734 C C . PHE A 1 226 ? 8.136 4.813 4.864 1.00 96.94 226 PHE A C 1
ATOM 1736 O O . PHE A 1 226 ? 8.180 5.982 4.474 1.00 96.94 226 PHE A O 1
ATOM 1743 N N . PRO A 1 227 ? 7.733 3.807 4.059 1.00 97.31 227 PRO A N 1
ATOM 1744 C CA . PRO A 1 227 ? 7.442 2.412 4.425 1.00 97.31 227 PRO A CA 1
ATOM 1745 C C . PRO A 1 227 ? 8.585 1.401 4.226 1.00 97.31 227 PRO A C 1
ATOM 1747 O O . PRO A 1 227 ? 8.337 0.202 4.149 1.00 97.31 227 PRO A O 1
ATOM 1750 N N . LEU A 1 228 ? 9.838 1.845 4.128 1.00 97.75 228 LEU A N 1
ATOM 1751 C CA . LEU A 1 228 ? 11.003 0.986 3.874 1.00 97.75 228 LEU A CA 1
ATOM 1752 C C . LEU A 1 228 ? 11.949 0.882 5.077 1.00 97.75 228 LEU A C 1
ATOM 1754 O O . LEU A 1 228 ? 13.166 0.740 4.925 1.00 97.75 228 LEU A O 1
ATOM 1758 N N . THR A 1 229 ? 11.408 0.925 6.292 1.00 97.88 229 THR A N 1
ATOM 1759 C CA . THR A 1 229 ? 12.194 0.626 7.493 1.00 97.88 229 THR A CA 1
ATOM 1760 C C . THR A 1 229 ? 12.429 -0.885 7.603 1.00 97.88 229 THR A C 1
ATOM 1762 O O . THR A 1 229 ? 11.643 -1.701 7.115 1.00 97.88 229 THR A O 1
ATOM 1765 N N . LYS A 1 230 ? 13.525 -1.298 8.256 1.00 97.50 230 LYS A N 1
ATOM 1766 C CA . LYS A 1 230 ? 13.816 -2.733 8.451 1.00 97.50 230 LYS A CA 1
ATOM 1767 C C . LYS A 1 230 ? 12.751 -3.425 9.299 1.00 97.50 230 LYS A C 1
ATOM 1769 O O . LYS A 1 230 ? 12.369 -4.551 8.997 1.00 97.50 230 LYS A O 1
ATOM 1774 N N . SER A 1 231 ? 12.306 -2.754 10.357 1.00 97.00 231 SER A N 1
ATOM 1775 C CA . SER A 1 231 ? 11.302 -3.236 11.309 1.00 97.00 231 SER A CA 1
ATOM 1776 C C . SER A 1 231 ? 9.976 -3.507 10.619 1.00 97.00 231 SER A C 1
ATOM 1778 O O . SER A 1 231 ? 9.473 -4.625 10.705 1.00 97.00 231 SER A O 1
ATOM 1780 N N . PHE A 1 232 ? 9.460 -2.530 9.873 1.00 96.75 232 PHE A N 1
ATOM 1781 C CA . PHE A 1 232 ? 8.206 -2.698 9.156 1.00 96.75 232 PHE A CA 1
ATOM 1782 C C . PHE A 1 232 ? 8.302 -3.794 8.089 1.00 96.75 232 PHE A C 1
ATOM 1784 O O . PHE A 1 232 ? 7.480 -4.707 8.088 1.00 96.75 232 PHE A O 1
ATOM 1791 N N . ILE A 1 233 ? 9.338 -3.771 7.237 1.00 95.69 233 ILE A N 1
ATOM 1792 C CA . ILE A 1 233 ? 9.504 -4.781 6.180 1.00 95.69 233 ILE A CA 1
ATOM 1793 C C . ILE A 1 233 ? 9.603 -6.192 6.759 1.00 95.69 233 ILE A C 1
ATOM 1795 O O . ILE A 1 233 ? 9.037 -7.100 6.163 1.00 95.69 233 ILE A O 1
ATOM 1799 N N . ALA A 1 234 ? 10.276 -6.387 7.897 1.00 94.00 234 ALA A N 1
ATOM 1800 C CA . ALA A 1 234 ? 10.332 -7.676 8.588 1.00 94.00 234 ALA A CA 1
ATOM 1801 C C . ALA A 1 234 ? 8.979 -8.078 9.203 1.00 94.00 234 ALA A C 1
ATOM 1803 O O . ALA A 1 234 ? 8.635 -9.257 9.226 1.00 94.00 234 ALA A O 1
ATOM 1804 N N . ALA A 1 235 ? 8.199 -7.111 9.691 1.00 92.56 235 ALA A N 1
ATOM 1805 C CA . ALA A 1 235 ? 6.914 -7.365 10.330 1.00 92.56 235 ALA A CA 1
ATOM 1806 C C . ALA A 1 235 ? 5.822 -7.814 9.348 1.00 92.56 235 ALA A C 1
ATOM 1808 O O . ALA A 1 235 ? 4.910 -8.517 9.770 1.00 92.56 235 ALA A O 1
ATOM 1809 N N . VAL A 1 236 ? 5.904 -7.445 8.070 1.00 87.88 236 VAL A N 1
ATOM 1810 C CA . VAL A 1 236 ? 4.890 -7.768 7.044 1.00 87.88 236 VAL A CA 1
ATOM 1811 C C . VAL A 1 236 ? 5.273 -8.938 6.127 1.00 87.88 236 VAL A C 1
ATOM 1813 O O . VAL A 1 236 ? 4.621 -9.154 5.102 1.00 87.88 236 VAL A O 1
ATOM 1816 N N . GLN A 1 237 ? 6.338 -9.680 6.460 1.00 78.62 237 GLN A N 1
ATOM 1817 C CA . GLN A 1 237 ? 6.746 -10.880 5.712 1.00 78.62 237 GLN A CA 1
ATOM 1818 C C . GLN A 1 237 ? 5.885 -12.098 6.029 1.00 78.62 237 GLN A C 1
ATOM 1820 O O . GLN A 1 237 ? 5.477 -12.264 7.201 1.00 78.62 237 GLN A O 1
#